Protein AF-A0A679GV55-F1 (afdb_monomer)

Solvent-accessible surface area (backbone atoms only — not comparable to full-atom values): 14527 Å² total; per-residue (Å²): 67,35,25,72,32,43,29,30,43,39,34,41,30,33,64,38,85,90,45,97,54,51,51,40,70,52,76,47,79,22,16,47,86,73,68,41,70,53,85,82,60,92,55,45,48,76,52,72,43,76,74,38,80,83,46,41,77,46,75,82,72,97,64,82,92,55,80,91,74,64,81,61,56,24,78,81,28,79,86,53,57,71,90,69,97,66,95,62,88,78,92,70,56,71,68,47,68,70,27,48,40,72,89,72,46,59,79,36,96,41,82,83,66,90,70,79,55,48,80,40,81,49,67,71,49,70,59,99,92,45,77,46,72,79,87,49,69,79,63,95,33,94,48,61,77,60,34,75,50,71,50,61,82,53,57,77,94,55,68,45,73,62,32,27,26,55,72,50,34,37,41,38,29,15,68,34,48,26,34,34,38,39,42,29,62,78,83,57,76,50,79,44,78,28,66,36,65,46,35,31,40,39,41,50,42,58,33,34,30,35,36,35,74,46,35,79,64,21,29,39,39,35,40,20,49,46,69,94,58,79,86,41,56,35,71,46,69,70,57,47,46,48,52,51,57,56,40,71,92

Foldseek 3Di:
DAWQAAKKWKKKAAQQPPDPRHLEMDIDMHHNVVGDDDDHDPRIDIDMGGPDPPIDDDDDDPDDDDPVQDAEAQPCQVSSRDPGPDPDDGDDDPRNNPHYHSVPQQPLSAPPDPDAKDKDFFDWDDDPVDIDTDDDDPPRDVADQPDKDKDAQDDAPDKDFQKFFSAKKKKKAWDWAKKKKWKDLLPDIDIDIRGHNRIIMIGGHLIRMMIHDGDSTTMMMMTMRDDDDPVRIDNDPVVSNVSSVSSVD

Structure (mmCIF, N/CA/C/O backbone):
data_AF-A0A679GV55-F1
#
_entry.id   AF-A0A679GV55-F1
#
loop_
_atom_site.group_PDB
_atom_site.id
_atom_site.type_symbol
_atom_site.label_atom_id
_atom_site.label_alt_id
_atom_site.label_comp_id
_atom_site.label_asym_id
_atom_site.label_entity_id
_atom_site.label_seq_id
_atom_site.pdbx_PDB_ins_code
_atom_site.Cartn_x
_atom_site.Cartn_y
_atom_site.Cartn_z
_atom_site.occupancy
_atom_site.B_iso_or_equiv
_atom_site.auth_seq_id
_atom_site.auth_comp_id
_atom_site.auth_asym_id
_atom_site.auth_atom_id
_atom_site.pdbx_PDB_model_num
ATOM 1 N N . MET A 1 1 ? -8.038 -11.067 19.427 1.00 93.44 1 MET A N 1
ATOM 2 C CA . MET A 1 1 ? -7.994 -10.530 20.794 1.00 93.44 1 MET A CA 1
ATOM 3 C C . MET A 1 1 ? -8.513 -11.570 21.765 1.00 93.44 1 MET A C 1
ATOM 5 O O . MET A 1 1 ? -9.438 -12.301 21.415 1.00 93.44 1 MET A O 1
ATOM 9 N N . ARG A 1 2 ? -7.903 -11.684 22.945 1.00 95.38 2 ARG A N 1
ATOM 10 C CA . ARG A 1 2 ? -8.323 -12.591 24.018 1.00 95.38 2 ARG A CA 1
ATOM 11 C C . ARG A 1 2 ? -7.961 -11.998 25.375 1.00 95.38 2 ARG A C 1
ATOM 13 O O . ARG A 1 2 ? -6.884 -11.434 25.526 1.00 95.38 2 ARG A O 1
ATOM 20 N N . VAL A 1 3 ? -8.804 -12.241 26.371 1.00 97.56 3 VAL A N 1
ATOM 21 C CA . VAL A 1 3 ? -8.478 -12.010 27.781 1.00 97.56 3 VAL A CA 1
ATOM 22 C C . VAL A 1 3 ? -8.126 -13.340 28.450 1.00 97.56 3 VAL A C 1
ATOM 24 O O . VAL A 1 3 ? -8.869 -14.316 28.335 1.00 97.56 3 VAL A O 1
ATOM 27 N N . THR A 1 4 ? -6.967 -13.408 29.105 1.00 96.56 4 THR A N 1
ATOM 28 C CA . THR A 1 4 ? -6.494 -14.617 29.814 1.00 96.56 4 THR A CA 1
ATOM 29 C C . THR A 1 4 ? -6.639 -14.521 31.329 1.00 96.56 4 THR A C 1
ATOM 31 O O . THR A 1 4 ? -6.636 -15.547 32.001 1.00 96.56 4 THR A O 1
ATOM 34 N N . GLN A 1 5 ? -6.813 -13.310 31.855 1.00 97.69 5 GLN A N 1
ATOM 35 C CA . GLN A 1 5 ? -7.137 -13.014 33.248 1.00 97.69 5 GLN A CA 1
ATOM 36 C C . GLN A 1 5 ? -7.999 -11.750 33.282 1.00 97.69 5 GLN A C 1
ATOM 38 O O . GLN A 1 5 ? -7.739 -10.831 32.512 1.00 97.69 5 GLN A O 1
ATOM 43 N N . GLY A 1 6 ? -9.009 -11.696 34.150 1.00 97.50 6 GLY A N 1
ATOM 44 C CA . GLY A 1 6 ? -9.926 -10.557 34.235 1.00 97.50 6 GLY A CA 1
ATOM 45 C C . GLY A 1 6 ? -10.984 -10.539 33.124 1.00 97.50 6 GLY A C 1
ATOM 46 O O . GLY A 1 6 ? -11.357 -11.595 32.590 1.00 97.50 6 GLY A O 1
ATOM 47 N N . ALA A 1 7 ? -11.450 -9.339 32.768 1.00 97.50 7 ALA A N 1
ATOM 48 C CA . ALA A 1 7 ? -12.453 -9.112 31.728 1.00 97.50 7 ALA A CA 1
ATOM 49 C C . ALA A 1 7 ? -12.250 -7.760 31.024 1.00 97.50 7 ALA A C 1
ATOM 51 O O . ALA A 1 7 ? -11.845 -6.779 31.647 1.00 97.50 7 ALA A O 1
ATOM 52 N N . ALA A 1 8 ? -12.565 -7.700 29.732 1.00 97.38 8 ALA A N 1
ATOM 53 C CA . ALA A 1 8 ? -12.565 -6.479 28.933 1.00 97.38 8 ALA A CA 1
ATOM 54 C C . ALA A 1 8 ? -13.771 -6.442 27.987 1.00 97.38 8 ALA A C 1
ATOM 56 O O . ALA A 1 8 ? -14.187 -7.478 27.473 1.00 97.38 8 ALA A O 1
ATOM 57 N N . PHE A 1 9 ? -14.295 -5.250 27.717 1.00 97.62 9 PHE A N 1
ATOM 58 C CA . PHE A 1 9 ? -15.218 -5.011 26.613 1.00 97.62 9 PHE A CA 1
ATOM 59 C C . PHE A 1 9 ? -14.411 -4.608 25.382 1.00 97.62 9 PHE A C 1
ATOM 61 O O . PHE A 1 9 ? -13.754 -3.568 25.388 1.00 97.62 9 PHE A O 1
ATOM 68 N N . ASP A 1 10 ? -14.408 -5.464 24.367 1.00 97.69 10 ASP A N 1
ATOM 69 C CA . ASP A 1 10 ? -13.611 -5.316 23.152 1.00 97.69 10 ASP A CA 1
ATOM 70 C C . ASP A 1 10 ? -14.501 -4.858 21.992 1.00 97.69 10 ASP A C 1
ATOM 72 O O . ASP A 1 10 ? -15.588 -5.408 21.797 1.00 97.69 10 ASP A O 1
ATOM 76 N N . VAL A 1 11 ? -14.069 -3.841 21.248 1.00 97.69 11 VAL A N 1
ATOM 77 C CA . VAL A 1 11 ? -14.880 -3.145 20.244 1.00 97.69 11 VAL A CA 1
ATOM 78 C C . VAL A 1 11 ? -14.166 -3.088 18.901 1.00 97.69 11 VAL A C 1
ATOM 80 O O . VAL A 1 11 ? -12.985 -2.746 18.811 1.00 97.69 11 VAL A O 1
ATOM 83 N N . ALA A 1 12 ? -14.922 -3.363 17.837 1.00 97.69 12 ALA A N 1
ATOM 84 C CA . ALA A 1 12 ? -14.521 -3.143 16.453 1.00 97.69 12 ALA A CA 1
ATOM 85 C C . ALA A 1 12 ? -15.426 -2.088 15.807 1.00 97.69 12 ALA A C 1
ATOM 87 O O . ALA A 1 12 ? -16.645 -2.194 15.920 1.00 97.69 12 ALA A O 1
ATOM 88 N N . VAL A 1 13 ? -14.852 -1.123 15.086 1.00 97.38 13 VAL A N 1
ATOM 89 C CA . VAL A 1 13 ? -15.591 -0.117 14.301 1.00 97.38 13 VAL A CA 1
ATOM 90 C C . VAL A 1 13 ? -15.243 -0.276 12.830 1.00 97.38 13 VAL A C 1
ATOM 92 O O . VAL A 1 13 ? -14.065 -0.309 12.479 1.00 97.38 13 VAL A O 1
ATOM 95 N N . ASP A 1 14 ? -16.240 -0.355 11.957 1.00 94.69 14 ASP A N 1
ATOM 96 C CA . ASP A 1 14 ? -16.013 -0.432 10.516 1.00 94.69 14 ASP A CA 1
ATOM 97 C C . ASP A 1 14 ? -15.541 0.918 9.961 1.00 94.69 14 ASP A C 1
ATOM 99 O O . ASP A 1 14 ? -16.276 1.904 9.989 1.00 94.69 14 ASP A O 1
ATOM 103 N N . ILE A 1 15 ? -14.323 0.962 9.421 1.00 91.81 15 ILE A N 1
ATOM 104 C CA . ILE A 1 15 ? -13.742 2.159 8.794 1.00 91.81 15 ILE A CA 1
ATOM 105 C C . ILE A 1 15 ? -13.468 1.952 7.297 1.00 91.81 15 ILE A C 1
ATOM 107 O O . ILE A 1 15 ? -12.747 2.735 6.673 1.00 91.81 15 ILE A O 1
ATOM 111 N N . ARG A 1 16 ? -14.044 0.906 6.690 1.00 86.12 16 ARG A N 1
ATOM 112 C CA . ARG A 1 16 ? -13.888 0.612 5.260 1.00 86.12 16 ARG A CA 1
ATOM 113 C C . ARG A 1 16 ? -14.675 1.620 4.432 1.00 86.12 16 ARG A C 1
ATOM 115 O O . ARG A 1 16 ? -15.902 1.678 4.497 1.00 86.12 16 ARG A O 1
ATOM 122 N N . GLN A 1 17 ? -13.969 2.392 3.613 1.00 76.12 17 GLN A N 1
ATOM 123 C CA . GLN A 1 17 ? -14.591 3.373 2.725 1.00 76.12 17 GLN A CA 1
ATOM 124 C C . GLN A 1 17 ? -15.624 2.706 1.803 1.00 76.12 17 GLN A C 1
ATOM 126 O O . GLN A 1 17 ? -15.368 1.648 1.232 1.00 76.12 17 GLN A O 1
ATOM 131 N N . GLY A 1 18 ? -16.805 3.317 1.682 1.00 75.69 18 GLY A N 1
ATOM 132 C CA . GLY A 1 18 ? -17.917 2.786 0.885 1.00 75.69 18 GLY A CA 1
ATOM 133 C C . GLY A 1 18 ? -18.669 1.606 1.514 1.00 75.69 18 GLY A C 1
ATOM 134 O O . GLY A 1 18 ? -19.621 1.116 0.909 1.00 75.69 18 GLY A O 1
ATOM 135 N N . SER A 1 19 ? -18.287 1.150 2.713 1.00 82.06 19 SER A N 1
ATOM 136 C CA . SER A 1 19 ? -19.034 0.110 3.421 1.00 82.06 19 SER A CA 1
ATOM 137 C C . SER A 1 19 ? -20.431 0.605 3.819 1.00 82.06 19 SER A C 1
ATOM 139 O O . SER A 1 19 ? -20.545 1.705 4.368 1.00 82.06 19 SER A O 1
ATOM 141 N N . PRO A 1 20 ? -21.496 -0.202 3.633 1.00 87.62 20 PRO A N 1
ATOM 142 C CA . PRO A 1 20 ? -22.836 0.143 4.114 1.00 87.62 20 PRO A CA 1
ATOM 143 C C . PRO A 1 20 ? -22.910 0.240 5.646 1.00 87.62 20 PRO A C 1
ATOM 145 O O . PRO A 1 20 ? -23.853 0.819 6.176 1.00 87.62 20 PRO A O 1
ATOM 148 N N . THR A 1 21 ? -21.922 -0.318 6.352 1.00 94.06 21 THR A N 1
ATOM 149 C CA . THR A 1 21 ? -21.808 -0.284 7.814 1.00 94.06 21 THR A CA 1
ATOM 150 C C . THR A 1 21 ? -20.702 0.654 8.302 1.00 94.06 21 THR A C 1
ATOM 152 O O . THR A 1 21 ? -20.319 0.566 9.461 1.00 94.06 21 THR A O 1
ATOM 155 N N . PHE A 1 22 ? -20.176 1.555 7.459 1.00 92.94 22 PHE A N 1
ATOM 156 C CA . PHE A 1 22 ? -19.137 2.509 7.869 1.00 92.94 22 PHE A CA 1
ATOM 157 C C . PHE A 1 22 ? -19.555 3.310 9.114 1.00 92.94 22 PHE A C 1
ATOM 159 O O . PHE A 1 22 ? -20.655 3.859 9.170 1.00 92.94 22 PHE A O 1
ATOM 166 N N . GLY A 1 23 ? -18.666 3.381 10.105 1.00 93.69 23 GLY A N 1
ATOM 167 C CA . GLY A 1 23 ? -18.898 4.038 11.393 1.00 93.69 23 GLY A CA 1
ATOM 168 C C . GLY A 1 23 ? -19.729 3.221 12.387 1.00 93.69 23 GLY A C 1
ATOM 169 O O . GLY A 1 23 ? -19.824 3.616 13.544 1.00 93.69 23 GLY A O 1
ATOM 170 N N . GLN A 1 24 ? -20.298 2.080 11.981 1.00 96.75 24 GLN A N 1
ATOM 171 C CA . GLN A 1 24 ? -20.976 1.169 12.904 1.00 96.75 24 GLN A CA 1
ATOM 172 C C . GLN A 1 24 ? -19.961 0.323 13.670 1.00 96.75 24 GLN A C 1
ATOM 174 O O . GLN A 1 24 ? -18.854 0.054 13.192 1.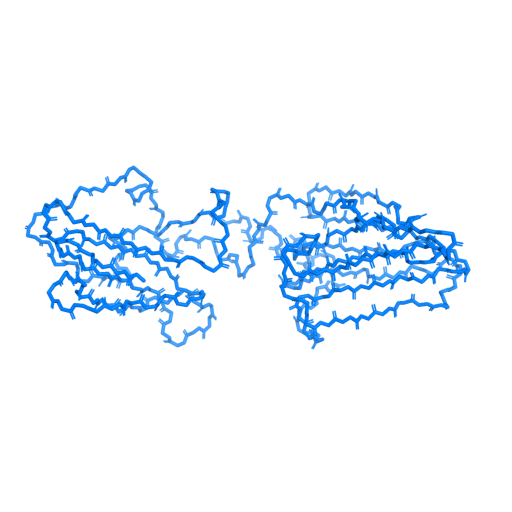00 96.75 24 GLN A O 1
ATOM 179 N N . TRP A 1 25 ? -20.360 -0.124 14.858 1.00 98.00 25 TRP A N 1
ATOM 180 C CA . TRP A 1 25 ? -19.498 -0.859 15.770 1.00 98.00 25 TRP A CA 1
ATOM 181 C C . TRP A 1 25 ? -20.151 -2.145 16.281 1.00 98.00 25 TRP A C 1
ATOM 183 O O . TRP A 1 25 ? -21.372 -2.291 16.293 1.00 98.00 25 TRP A O 1
ATOM 193 N N . VAL A 1 26 ? -19.312 -3.083 16.712 1.00 97.56 26 VAL A N 1
ATOM 194 C CA . VAL A 1 26 ? -19.709 -4.268 17.478 1.00 97.56 26 VAL A CA 1
ATOM 195 C C . VAL A 1 26 ? -18.850 -4.348 18.730 1.00 97.56 26 VAL A C 1
ATOM 197 O O . VAL A 1 26 ? -17.642 -4.127 18.661 1.00 97.56 26 VAL A O 1
ATOM 200 N N . GLY A 1 27 ? -19.474 -4.652 19.866 1.00 97.19 27 GLY A N 1
ATOM 201 C CA . GLY A 1 27 ? -18.800 -4.827 21.149 1.00 97.19 27 GLY A CA 1
ATOM 202 C C . GLY A 1 27 ? -19.045 -6.216 21.724 1.00 97.19 27 GLY A C 1
ATOM 203 O O . GLY A 1 27 ? -20.155 -6.747 21.642 1.00 97.19 27 GLY A O 1
ATOM 204 N N . VAL A 1 28 ? -18.005 -6.824 22.288 1.00 97.50 28 VAL A N 1
ATOM 205 C CA . VAL A 1 28 ? -18.057 -8.161 22.882 1.00 97.50 28 VAL A CA 1
ATOM 206 C C . VAL A 1 28 ? -17.279 -8.162 24.190 1.00 97.50 28 VAL A C 1
ATOM 208 O O . VAL A 1 28 ? -16.109 -7.795 24.230 1.00 97.50 28 VAL A O 1
ATOM 211 N N . GLU A 1 29 ? -17.898 -8.641 25.266 1.00 98.06 29 GLU A N 1
ATOM 212 C CA . GLU A 1 29 ? -17.154 -8.934 26.489 1.00 98.06 29 GLU A CA 1
ATOM 213 C C . GLU A 1 29 ? -16.260 -10.167 26.282 1.00 98.06 29 GLU A C 1
ATOM 215 O O . GLU A 1 29 ? -16.733 -11.253 25.925 1.00 98.06 29 GLU A O 1
ATOM 220 N N . LEU A 1 30 ? -14.966 -10.008 26.545 1.00 98.00 30 LEU A N 1
ATOM 221 C CA . LEU A 1 30 ? -13.959 -11.061 26.576 1.00 98.00 30 LEU A CA 1
ATOM 222 C C . LEU A 1 30 ? -13.487 -11.251 28.015 1.00 98.00 30 LEU A C 1
ATOM 224 O O . LEU A 1 30 ? -13.113 -10.289 28.682 1.00 98.00 30 LEU A O 1
ATOM 228 N N . SER A 1 31 ? -13.448 -12.490 28.494 1.00 98.06 31 SER A N 1
ATOM 229 C CA . SER A 1 31 ? -12.984 -12.778 29.848 1.00 98.06 31 SER A CA 1
ATOM 230 C C . SER A 1 31 ? -12.291 -14.128 29.947 1.00 98.06 31 SER A C 1
ATOM 232 O O . SER A 1 31 ? -12.441 -15.010 29.094 1.00 98.06 31 SER A O 1
ATOM 234 N N . ALA A 1 32 ? -11.550 -14.306 31.040 1.00 96.56 32 ALA A N 1
ATOM 235 C CA . ALA A 1 32 ? -10.934 -15.588 31.360 1.00 96.56 32 ALA A CA 1
ATOM 236 C C . ALA A 1 32 ? -11.968 -16.717 31.543 1.00 96.56 32 ALA A C 1
ATOM 238 O O . ALA A 1 32 ? -11.633 -17.881 31.338 1.00 96.56 32 ALA A O 1
ATOM 239 N N . SER A 1 33 ? -13.215 -16.388 31.905 1.00 97.31 33 SER A N 1
ATOM 240 C CA . SER A 1 33 ? -14.289 -17.362 32.128 1.00 97.31 33 SER A CA 1
ATOM 241 C C . SER A 1 33 ? -15.096 -17.670 30.867 1.00 97.31 33 SER A C 1
ATOM 243 O O . SER A 1 33 ? -15.488 -18.817 30.668 1.00 97.31 33 SER A O 1
ATOM 245 N N . ASN A 1 34 ? -15.336 -16.681 29.999 1.00 97.31 34 ASN A N 1
ATOM 246 C CA . ASN A 1 34 ? -16.145 -16.883 28.795 1.00 97.31 34 ASN A CA 1
ATOM 247 C C . ASN A 1 34 ? -15.347 -17.449 27.609 1.00 97.31 34 ASN A C 1
ATOM 249 O O . ASN A 1 34 ? -15.948 -17.938 26.652 1.00 97.31 34 ASN A O 1
ATOM 253 N N . LEU A 1 35 ? -14.009 -17.397 27.684 1.00 95.75 35 LEU A N 1
ATOM 254 C CA . LEU A 1 35 ? -13.060 -17.967 26.719 1.00 95.75 35 LEU A CA 1
ATOM 255 C C . LEU A 1 35 ? -13.255 -17.486 25.274 1.00 95.75 35 LEU A C 1
ATOM 257 O O . LEU A 1 35 ? -12.750 -18.105 24.332 1.00 95.75 35 LEU A O 1
ATOM 261 N N . ARG A 1 36 ? -13.966 -16.373 25.086 1.00 96.44 36 ARG A N 1
ATOM 262 C CA . ARG A 1 36 ? -14.210 -15.803 23.768 1.00 96.44 36 ARG A CA 1
ATOM 263 C C . ARG A 1 36 ? -12.936 -15.181 23.218 1.00 96.44 36 ARG A C 1
ATOM 265 O O . ARG A 1 36 ? -12.056 -14.715 23.946 1.00 96.44 36 ARG A O 1
ATOM 272 N N . MET A 1 37 ? -12.866 -15.158 21.896 1.00 95.88 37 MET A N 1
ATOM 273 C CA . MET A 1 37 ? -11.862 -14.412 21.156 1.00 95.88 37 MET A CA 1
ATOM 274 C C . MET A 1 37 ? -12.562 -13.579 20.095 1.00 95.88 37 MET A C 1
ATOM 276 O O . MET A 1 37 ? -13.463 -14.078 19.422 1.00 95.88 37 MET A O 1
ATOM 280 N N . LEU A 1 38 ? -12.121 -12.335 19.934 1.00 95.56 38 LEU A N 1
ATOM 281 C CA . LEU A 1 38 ? -12.593 -11.454 18.872 1.00 95.56 38 LEU A CA 1
ATOM 282 C C . LEU A 1 38 ? -11.515 -11.334 17.795 1.00 95.56 38 LEU A C 1
ATOM 284 O O . LEU A 1 38 ? -10.353 -11.047 18.090 1.00 95.56 38 LEU A O 1
ATOM 288 N N . TRP A 1 39 ? -11.878 -11.596 16.544 1.00 94.56 39 TRP A N 1
ATOM 289 C CA . TRP A 1 39 ? -11.019 -11.331 15.396 1.00 94.56 39 TRP A CA 1
ATOM 290 C C . TRP A 1 39 ? -11.383 -9.972 14.805 1.00 94.56 39 TRP A C 1
ATOM 292 O O . TRP A 1 39 ? -12.544 -9.744 14.476 1.00 94.56 39 TRP A O 1
ATOM 302 N N . ILE A 1 40 ? -10.387 -9.097 14.663 1.00 94.12 40 ILE A N 1
ATOM 303 C CA . ILE A 1 40 ? -10.542 -7.780 14.045 1.00 94.12 40 ILE A CA 1
ATOM 304 C C . ILE A 1 40 ? -9.878 -7.839 12.664 1.00 94.12 40 ILE A C 1
ATOM 306 O O . ILE A 1 40 ? -8.649 -7.913 12.594 1.00 94.12 40 ILE A O 1
ATOM 310 N N . PRO A 1 41 ? -10.651 -7.866 11.567 1.00 87.00 41 PRO A N 1
ATOM 311 C CA . PRO A 1 41 ? -10.089 -7.874 10.225 1.00 87.00 41 PRO A CA 1
ATOM 312 C C . PRO A 1 41 ? -9.547 -6.494 9.825 1.00 87.00 41 PRO A C 1
ATOM 314 O O . PRO A 1 41 ? -9.880 -5.469 10.418 1.00 87.00 41 PRO A O 1
ATOM 317 N N . GLU A 1 42 ? -8.719 -6.470 8.779 1.00 85.88 42 GLU A N 1
ATOM 318 C CA . GLU A 1 42 ? -8.250 -5.224 8.168 1.00 85.88 42 GLU A CA 1
ATOM 319 C C . GLU A 1 42 ? -9.433 -4.340 7.732 1.00 85.88 42 GLU A C 1
ATOM 321 O O . GLU A 1 42 ? -10.463 -4.834 7.264 1.00 85.88 42 GLU A O 1
ATOM 326 N N . GLY A 1 43 ? -9.284 -3.024 7.901 1.00 86.06 43 GLY A N 1
ATOM 327 C CA . GLY A 1 43 ? -10.348 -2.053 7.641 1.00 86.06 43 GLY A CA 1
ATOM 328 C C . GLY A 1 43 ? -11.285 -1.803 8.826 1.00 86.06 43 GLY A C 1
ATOM 329 O O . GLY A 1 43 ? -12.270 -1.088 8.667 1.00 86.06 43 GLY A O 1
ATOM 330 N N . PHE A 1 44 ? -10.987 -2.342 10.008 1.00 93.88 44 PHE A N 1
ATOM 331 C CA . PHE A 1 44 ? -11.695 -2.018 11.245 1.00 93.88 44 PHE A CA 1
ATOM 332 C C . PHE A 1 44 ? -10.762 -1.317 12.232 1.00 93.88 44 PHE A C 1
ATOM 334 O O . PHE A 1 44 ? -9.609 -1.717 12.403 1.00 93.88 44 PHE A O 1
ATOM 341 N N . ALA A 1 45 ? -11.265 -0.280 12.898 1.00 94.62 45 ALA A N 1
ATOM 342 C CA . ALA A 1 45 ? -10.621 0.266 14.084 1.00 94.62 45 ALA A CA 1
ATOM 343 C C . ALA A 1 45 ? -10.941 -0.621 15.294 1.00 94.62 45 ALA A C 1
ATOM 345 O O . ALA A 1 45 ? -11.991 -1.262 15.340 1.00 94.62 45 ALA A O 1
ATOM 346 N N . HIS A 1 46 ? -10.036 -0.651 16.268 1.00 95.00 46 HIS A N 1
ATOM 347 C CA . HIS A 1 46 ? -10.156 -1.476 17.465 1.00 95.00 46 HIS A CA 1
ATOM 348 C C . HIS A 1 46 ? -9.867 -0.650 18.715 1.00 95.00 46 HIS A C 1
ATOM 350 O O . HIS A 1 46 ? -8.912 0.130 18.741 1.00 95.00 46 HIS A O 1
ATOM 356 N N . GLY A 1 47 ? -10.667 -0.868 19.751 1.00 94.88 47 GLY A N 1
ATOM 357 C CA . GLY A 1 47 ? -10.466 -0.315 21.083 1.00 94.88 47 GLY A CA 1
ATOM 358 C C . GLY A 1 47 ? -11.051 -1.253 22.130 1.00 94.88 47 GLY A C 1
ATOM 359 O O . GLY A 1 47 ? -11.944 -2.038 21.826 1.00 94.88 47 GLY A O 1
ATOM 360 N N . PHE A 1 48 ? -10.564 -1.171 23.364 1.00 96.38 48 PHE A N 1
ATOM 361 C CA . PHE A 1 48 ? -11.076 -1.991 24.455 1.00 96.38 48 PHE A CA 1
ATOM 362 C C . PHE A 1 48 ? -11.135 -1.204 25.763 1.00 96.38 48 PHE A C 1
ATOM 364 O O . PHE A 1 48 ? -10.361 -0.272 25.983 1.00 96.38 48 PHE A O 1
ATOM 371 N N . LEU A 1 49 ? -12.028 -1.636 26.649 1.00 96.00 49 LEU A N 1
ATOM 372 C CA . LEU A 1 49 ? -12.148 -1.165 28.023 1.00 96.00 49 LEU A CA 1
ATOM 373 C C . LEU A 1 49 ? -11.895 -2.339 28.968 1.00 96.00 49 LEU A C 1
ATOM 375 O O . LEU A 1 49 ? -12.613 -3.336 28.917 1.00 96.00 49 LEU A O 1
ATOM 379 N N . ALA A 1 50 ? -10.902 -2.233 29.850 1.00 95.44 50 ALA A N 1
ATOM 380 C CA . ALA A 1 50 ? -10.755 -3.192 30.942 1.00 95.44 50 ALA A CA 1
ATOM 381 C C . ALA A 1 50 ? -11.917 -3.024 31.937 1.00 95.44 50 ALA A C 1
ATOM 383 O O . ALA A 1 50 ? -12.178 -1.917 32.398 1.00 95.44 50 ALA A O 1
ATOM 384 N N . LEU A 1 51 ? -12.603 -4.121 32.264 1.00 94.94 51 LEU A N 1
ATOM 385 C CA . LEU A 1 51 ? -13.752 -4.143 33.183 1.00 94.94 51 LEU A CA 1
ATOM 386 C C . LEU A 1 51 ? -13.364 -4.576 34.599 1.00 94.94 51 LEU A C 1
ATOM 388 O O . LEU A 1 51 ? -14.153 -4.450 35.531 1.00 94.94 51 LEU A O 1
ATOM 392 N N . GLN A 1 52 ? -12.163 -5.132 34.756 1.00 94.38 52 GLN A N 1
ATOM 393 C CA . GLN A 1 52 ? -11.633 -5.613 36.025 1.00 94.38 52 GLN A CA 1
ATOM 394 C C . GLN A 1 52 ? -10.178 -5.184 36.186 1.00 94.38 52 GLN A C 1
ATOM 396 O O . GLN A 1 52 ? -9.424 -5.094 35.208 1.00 94.38 52 GLN A O 1
ATOM 401 N N . GLU A 1 53 ? -9.766 -4.981 37.434 1.00 92.81 53 GLU A N 1
ATOM 402 C CA . GLU A 1 53 ? -8.355 -4.837 37.770 1.00 92.81 53 GLU A CA 1
ATOM 403 C C . GLU A 1 53 ? -7.566 -6.081 37.347 1.00 92.81 53 GLU A C 1
ATOM 405 O O . GLU A 1 53 ? -8.088 -7.197 37.307 1.00 92.81 53 GLU A O 1
ATOM 410 N N . ASN A 1 54 ? -6.282 -5.886 37.035 1.00 94.25 54 ASN A N 1
ATOM 411 C CA . ASN A 1 54 ? -5.378 -6.965 36.634 1.00 94.25 54 ASN A CA 1
ATOM 412 C C . ASN A 1 54 ? -5.883 -7.781 35.420 1.00 94.25 54 ASN A C 1
ATOM 414 O O . ASN A 1 54 ? -5.697 -8.997 35.343 1.00 94.25 54 ASN A O 1
ATOM 418 N N . THR A 1 55 ? -6.527 -7.109 34.459 1.00 95.69 55 THR A N 1
ATOM 419 C CA . THR A 1 55 ? -6.951 -7.727 33.196 1.00 95.69 55 THR A CA 1
ATOM 420 C C . THR A 1 55 ? -5.754 -7.946 32.268 1.00 95.69 55 THR A C 1
ATOM 422 O O . THR A 1 55 ? -5.035 -7.008 31.931 1.00 95.69 55 THR A O 1
ATOM 425 N N . HIS A 1 56 ? -5.539 -9.188 31.825 1.00 97.44 56 HIS A N 1
ATOM 426 C CA . HIS A 1 56 ? -4.464 -9.558 30.897 1.00 97.44 56 HIS A CA 1
ATOM 427 C C . HIS A 1 56 ? -5.035 -9.717 29.494 1.00 97.44 56 HIS A C 1
ATOM 429 O O . HIS A 1 56 ? -5.650 -10.737 29.167 1.00 97.44 56 HIS A O 1
ATOM 435 N N . PHE A 1 57 ? -4.830 -8.693 28.671 1.00 95.44 57 PHE A N 1
ATOM 436 C CA . PHE A 1 57 ? -5.296 -8.651 27.292 1.00 95.44 57 PHE A CA 1
ATOM 437 C C . PHE A 1 57 ? -4.173 -9.074 26.340 1.00 95.44 57 PHE A C 1
ATOM 439 O O . PHE A 1 57 ? -3.098 -8.480 26.313 1.00 95.44 57 PHE A O 1
ATOM 446 N N . SER A 1 58 ? -4.420 -10.114 25.549 1.00 93.31 58 SER A N 1
ATOM 447 C CA . SER A 1 58 ? -3.470 -10.674 24.593 1.00 93.31 58 SER A CA 1
ATOM 448 C C . SER A 1 58 ? -4.022 -10.597 23.177 1.00 93.31 58 SER A C 1
ATOM 450 O O . SER A 1 58 ? -5.195 -10.884 22.911 1.00 93.31 58 SER A O 1
ATOM 452 N N . TYR A 1 59 ? -3.159 -10.242 22.234 1.00 93.25 59 TYR A N 1
ATOM 453 C CA . TYR A 1 59 ? -3.509 -10.201 20.827 1.00 93.25 59 TYR A CA 1
ATOM 454 C C . TYR A 1 59 ? -2.360 -10.650 19.938 1.00 93.25 59 TYR A C 1
ATOM 456 O O . TYR A 1 59 ? -1.190 -10.610 20.308 1.00 93.25 59 TYR A O 1
ATOM 464 N N . LYS A 1 60 ? -2.738 -11.116 18.748 1.00 90.31 60 LYS A N 1
ATOM 465 C CA . LYS A 1 60 ? -1.828 -11.481 17.669 1.00 90.31 60 LYS A CA 1
ATOM 466 C C . LYS A 1 60 ? -2.130 -10.567 16.498 1.00 90.31 60 LYS A C 1
ATOM 468 O O . LYS A 1 60 ? -3.299 -10.368 16.171 1.00 90.31 60 LYS A O 1
ATOM 473 N N . THR A 1 61 ? -1.089 -10.026 15.891 1.00 87.00 61 THR A N 1
ATOM 474 C CA . THR A 1 61 ? -1.188 -9.154 14.724 1.00 87.00 61 THR A CA 1
ATOM 475 C C . THR A 1 61 ? -0.755 -9.913 13.475 1.00 87.00 61 THR A C 1
ATOM 477 O O . THR A 1 61 ? 0.025 -10.861 13.542 1.00 87.00 61 THR A O 1
ATOM 480 N N . THR A 1 62 ? -1.270 -9.503 12.318 1.00 79.38 62 THR A N 1
ATOM 481 C CA . THR A 1 62 ? -0.857 -10.029 11.005 1.00 79.38 62 THR A CA 1
ATOM 482 C C . THR A 1 62 ? 0.403 -9.351 10.466 1.00 79.38 62 THR A C 1
ATOM 484 O O . THR A 1 62 ? 0.918 -9.770 9.432 1.00 79.38 62 THR A O 1
ATOM 487 N N . ASN A 1 63 ? 0.893 -8.309 11.146 1.00 78.31 63 ASN A N 1
ATOM 488 C CA . ASN A 1 63 ? 2.066 -7.537 10.749 1.00 78.31 63 ASN A CA 1
ATOM 489 C C . ASN A 1 63 ? 2.858 -7.030 11.970 1.00 78.31 63 ASN A C 1
ATOM 491 O O . ASN A 1 63 ? 2.367 -7.068 13.105 1.00 78.31 63 ASN A O 1
ATOM 495 N N . PHE A 1 64 ? 4.078 -6.555 11.728 1.00 77.62 64 PHE A N 1
ATOM 496 C 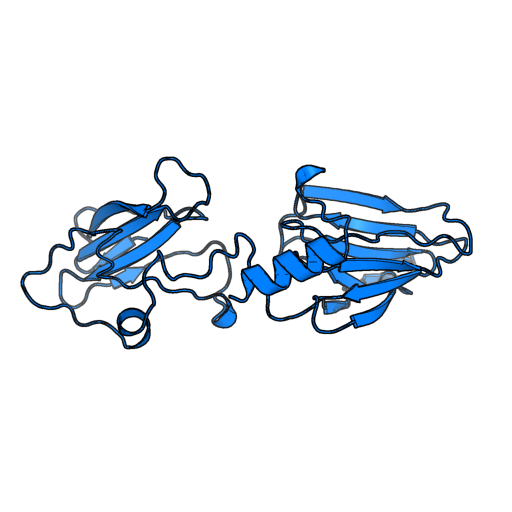CA . PHE A 1 64 ? 4.942 -5.945 12.735 1.00 77.62 64 PHE A CA 1
ATOM 497 C C . PHE A 1 64 ? 4.417 -4.574 13.173 1.00 77.62 64 PHE A C 1
ATOM 499 O O . PHE A 1 64 ? 3.840 -3.826 12.383 1.00 77.62 64 PHE A O 1
ATOM 506 N N . TYR A 1 65 ? 4.640 -4.232 14.443 1.00 75.19 65 TYR A N 1
ATOM 507 C CA . TYR A 1 65 ? 4.307 -2.909 14.963 1.00 75.19 65 TYR A CA 1
ATOM 508 C C . TYR A 1 65 ? 5.152 -1.829 14.277 1.00 75.19 65 TYR A C 1
ATOM 510 O O . TYR A 1 65 ? 6.373 -1.951 14.183 1.00 75.19 65 TYR A O 1
ATOM 518 N N . ASN A 1 66 ? 4.504 -0.745 13.854 1.00 73.12 66 ASN A N 1
ATOM 519 C CA . ASN A 1 66 ? 5.175 0.439 13.340 1.00 73.12 66 ASN A CA 1
ATOM 520 C C . ASN A 1 66 ? 4.426 1.703 13.780 1.00 73.12 66 ASN A C 1
ATOM 522 O O . ASN A 1 66 ? 3.317 1.980 13.322 1.00 73.12 66 ASN A O 1
ATOM 526 N N . LYS A 1 67 ? 5.067 2.487 14.652 1.00 73.56 67 LYS A N 1
ATOM 527 C CA . LYS A 1 67 ? 4.499 3.697 15.262 1.00 73.56 67 LYS A CA 1
ATOM 528 C C . LYS A 1 67 ? 4.057 4.749 14.237 1.00 73.56 67 LYS A C 1
ATOM 530 O O . LYS A 1 67 ? 3.091 5.461 14.479 1.00 73.56 67 LYS A O 1
ATOM 535 N N . ASN A 1 68 ? 4.713 4.831 13.077 1.00 67.12 68 ASN A N 1
ATOM 536 C CA . ASN A 1 68 ? 4.389 5.829 12.050 1.00 67.12 68 ASN A CA 1
ATOM 537 C C . ASN A 1 68 ? 3.042 5.555 11.349 1.00 67.12 68 ASN A C 1
ATOM 539 O O . ASN A 1 68 ? 2.429 6.481 10.806 1.00 67.12 68 ASN A O 1
ATOM 543 N N . PHE A 1 69 ? 2.561 4.306 11.388 1.00 70.69 69 PHE A N 1
ATOM 544 C CA . PHE A 1 69 ? 1.270 3.891 10.820 1.00 70.69 69 PHE A CA 1
ATOM 545 C C . PHE A 1 69 ? 0.150 3.811 11.850 1.00 70.69 69 PHE A C 1
ATOM 547 O O . PHE A 1 69 ? -0.997 3.574 11.481 1.00 70.69 69 PHE A O 1
ATOM 554 N N . GLU A 1 70 ? 0.451 4.041 13.126 1.00 79.94 70 GLU A N 1
ATOM 555 C CA . GLU A 1 70 ? -0.582 4.103 14.146 1.00 79.94 70 GLU A CA 1
ATOM 556 C C . GLU A 1 70 ? -1.505 5.301 13.876 1.00 79.94 70 GLU A C 1
ATOM 558 O O . GLU A 1 70 ? -1.064 6.417 13.576 1.00 79.94 70 GLU A O 1
ATOM 563 N N . ARG A 1 71 ? -2.810 5.047 13.934 1.00 85.81 71 ARG A N 1
ATOM 564 C CA . ARG A 1 71 ? -3.869 6.052 13.858 1.00 85.81 71 ARG A CA 1
ATOM 565 C C . ARG A 1 71 ? -4.834 5.796 15.005 1.00 85.81 71 ARG A C 1
ATOM 567 O O . ARG A 1 71 ? -4.985 4.658 15.447 1.00 85.81 71 ARG A O 1
ATOM 574 N N . SER A 1 72 ? -5.482 6.852 15.478 1.00 91.31 72 SER A N 1
ATOM 575 C CA . SER A 1 72 ? -6.402 6.779 16.609 1.00 91.31 72 SER A CA 1
ATOM 576 C C . SER A 1 72 ? -7.651 7.583 16.300 1.00 91.31 72 SER A C 1
ATOM 578 O O . SER A 1 72 ? -7.565 8.683 15.752 1.00 91.31 72 SER A O 1
ATOM 580 N N . ILE A 1 73 ? -8.798 7.017 16.657 1.00 93.75 73 ILE A N 1
ATOM 581 C CA . ILE A 1 73 ? -10.097 7.683 16.633 1.00 93.75 73 ILE A CA 1
ATOM 582 C C . ILE A 1 73 ? -10.455 7.991 18.078 1.00 93.75 73 ILE A C 1
ATOM 584 O O . ILE A 1 73 ? -10.179 7.187 18.971 1.00 93.75 73 ILE A O 1
ATOM 588 N N . LYS A 1 74 ? -11.053 9.157 18.306 1.00 94.75 74 LYS A N 1
ATOM 589 C CA . LYS A 1 74 ? -11.494 9.543 19.639 1.00 94.75 74 LYS A CA 1
ATOM 590 C C . LYS A 1 74 ? -12.524 8.542 20.178 1.00 94.75 74 LYS A C 1
ATOM 592 O O . LYS A 1 74 ? -13.513 8.248 19.513 1.00 94.75 74 LYS A O 1
ATOM 597 N N . TRP A 1 75 ? -12.271 7.999 21.367 1.00 93.94 75 TRP A N 1
ATOM 598 C CA . TRP A 1 75 ? -13.062 6.900 21.940 1.00 93.94 75 TRP A CA 1
ATOM 599 C C . TRP A 1 75 ? -14.524 7.283 22.237 1.00 93.94 75 TRP A C 1
ATOM 601 O O . TRP A 1 75 ? -15.402 6.422 22.195 1.00 93.94 75 TRP A O 1
ATOM 611 N N . ASP A 1 76 ? -14.769 8.567 22.522 1.00 93.75 76 ASP A N 1
ATOM 612 C CA . ASP A 1 76 ? -16.068 9.186 22.799 1.00 93.75 76 ASP A CA 1
ATOM 613 C C . ASP A 1 76 ? -16.628 9.946 21.583 1.00 93.75 76 ASP A C 1
ATOM 615 O O . ASP A 1 76 ? -17.366 10.918 21.739 1.00 93.75 76 ASP A O 1
ATOM 619 N N . ASP A 1 77 ? -16.275 9.533 20.358 1.00 95.88 77 ASP A N 1
ATOM 620 C CA . ASP A 1 77 ? -16.838 10.121 19.139 1.00 95.88 77 ASP A CA 1
ATOM 621 C C . ASP A 1 77 ? -18.373 9.963 19.110 1.00 95.88 77 ASP A C 1
ATOM 623 O O . ASP A 1 77 ? -18.873 8.832 19.030 1.00 95.88 77 ASP A O 1
ATOM 627 N N . PRO A 1 78 ? -19.141 11.070 19.115 1.00 94.81 78 PRO A N 1
ATOM 628 C CA . PRO A 1 78 ? -20.599 11.019 19.167 1.00 94.81 78 PRO A CA 1
ATOM 629 C C . PRO A 1 78 ? -21.241 10.454 17.891 1.00 94.81 78 PRO A C 1
ATOM 631 O O . PRO A 1 78 ? -22.416 10.106 17.919 1.00 94.81 78 PRO A O 1
ATOM 634 N N . ASN A 1 79 ? -20.505 10.360 16.777 1.00 93.12 79 ASN A N 1
ATOM 635 C CA . ASN A 1 79 ? -21.008 9.767 15.535 1.00 93.12 79 ASN A CA 1
ATOM 636 C C . ASN A 1 79 ? -20.895 8.240 15.534 1.00 93.12 79 ASN A C 1
ATOM 638 O O . ASN A 1 79 ? -21.706 7.579 14.892 1.00 93.12 79 ASN A O 1
ATOM 642 N N . ILE A 1 80 ? -19.891 7.687 16.224 1.00 96.75 80 ILE A N 1
ATOM 643 C CA . ILE A 1 80 ? -19.762 6.235 16.408 1.00 96.75 80 ILE A CA 1
ATOM 644 C C . ILE A 1 80 ? -20.657 5.796 17.571 1.00 96.75 80 ILE A C 1
ATOM 646 O O . ILE A 1 80 ? -21.311 4.760 17.479 1.00 96.75 80 ILE A O 1
ATOM 650 N N . ALA A 1 81 ? -20.711 6.603 18.640 1.00 96.06 81 ALA A N 1
ATOM 651 C CA . ALA A 1 81 ? -21.571 6.399 19.805 1.00 96.06 81 ALA A CA 1
ATOM 652 C C . ALA A 1 81 ? -21.473 4.970 20.370 1.00 96.06 81 ALA A C 1
ATOM 654 O O . ALA A 1 81 ? -22.466 4.247 20.475 1.00 96.06 81 ALA A O 1
ATOM 655 N N . ILE A 1 82 ? -20.247 4.548 20.691 1.00 96.69 82 ILE A N 1
ATOM 656 C CA . ILE A 1 82 ? -19.999 3.247 21.316 1.00 96.69 82 ILE A CA 1
ATOM 657 C C . ILE A 1 82 ? -20.619 3.243 22.716 1.00 96.69 82 ILE A C 1
ATOM 659 O O . ILE A 1 82 ? -20.334 4.125 23.528 1.00 96.69 82 ILE A O 1
ATOM 663 N N . ASP A 1 83 ? -21.435 2.230 23.001 1.00 95.81 83 ASP A N 1
ATOM 664 C CA . ASP A 1 83 ? -22.052 2.023 24.313 1.00 95.81 83 ASP A CA 1
ATOM 665 C C . ASP A 1 83 ? -21.064 1.304 25.241 1.00 95.81 83 ASP A C 1
ATOM 667 O O . ASP A 1 83 ? -21.068 0.081 25.401 1.00 95.81 83 ASP A O 1
ATOM 671 N N . TRP A 1 84 ? -20.114 2.076 25.763 1.00 95.44 84 TRP A N 1
ATOM 672 C CA . TRP A 1 84 ? -19.069 1.576 26.646 1.00 95.44 84 TRP A CA 1
ATOM 673 C C . TRP A 1 84 ? -19.629 1.271 28.051 1.00 95.44 84 TRP A C 1
ATOM 675 O O . TRP A 1 84 ? -20.186 2.166 28.688 1.00 95.44 84 TRP A O 1
ATOM 685 N N . PRO A 1 85 ? -19.416 0.063 28.608 1.00 94.00 85 PRO A N 1
ATOM 686 C CA . PRO A 1 85 ? -20.020 -0.351 29.878 1.00 94.00 85 PRO A CA 1
ATOM 687 C C . PRO A 1 85 ? -19.224 0.123 31.112 1.00 94.00 85 PRO A C 1
ATOM 689 O O . PRO A 1 85 ? -18.846 -0.683 31.963 1.00 94.00 85 PRO A O 1
ATOM 692 N N . PHE A 1 86 ? -18.936 1.422 31.226 1.00 83.81 86 PHE A N 1
ATOM 693 C CA . PHE A 1 86 ? -18.313 1.999 32.424 1.00 83.81 86 PHE A CA 1
ATOM 694 C C . PHE A 1 86 ? -19.343 2.651 33.357 1.00 83.81 86 PHE A C 1
ATOM 696 O O . PHE A 1 86 ? -20.335 3.226 32.919 1.00 83.81 86 PHE A O 1
ATOM 703 N N . VAL A 1 87 ? -19.084 2.583 34.666 1.00 63.62 87 VAL A N 1
ATOM 704 C CA . VAL A 1 87 ? -19.897 3.248 35.706 1.00 63.62 87 VAL A CA 1
ATOM 705 C C . VAL A 1 87 ? -19.347 4.643 36.031 1.00 63.62 87 VAL A C 1
ATOM 707 O O . VAL A 1 87 ? -20.104 5.566 36.319 1.00 63.62 87 VAL A O 1
ATOM 710 N N . GLU A 1 88 ? -18.028 4.814 35.931 1.00 77.50 88 GLU A N 1
ATOM 711 C CA . GLU A 1 88 ? -17.306 6.071 36.152 1.00 77.50 88 GLU A CA 1
ATOM 712 C C . GLU A 1 88 ? -16.490 6.450 34.909 1.00 77.50 88 GLU A C 1
ATOM 714 O O . GLU A 1 88 ? -16.347 5.652 33.982 1.00 77.50 88 GLU A O 1
ATOM 719 N N . ARG A 1 89 ? -15.940 7.674 34.865 1.00 82.62 89 ARG A N 1
ATOM 720 C CA . ARG A 1 89 ? -15.106 8.100 33.729 1.00 82.62 89 ARG A CA 1
ATOM 721 C C . ARG A 1 89 ? -13.903 7.159 33.563 1.00 82.62 89 ARG A C 1
ATOM 723 O O . ARG A 1 89 ? -13.169 6.967 34.533 1.00 82.62 89 ARG A O 1
ATOM 730 N N . PRO A 1 90 ? -13.650 6.628 32.353 1.00 88.19 90 PRO A N 1
ATOM 731 C CA . PRO A 1 90 ? -12.514 5.749 32.130 1.00 88.19 90 PRO A CA 1
ATOM 732 C C . PRO A 1 90 ? -11.196 6.516 32.254 1.00 88.19 90 PRO A C 1
ATOM 734 O O . PRO A 1 90 ? -11.105 7.706 31.938 1.00 88.19 90 PRO A O 1
ATOM 737 N N . ILE A 1 91 ? -10.146 5.807 32.662 1.00 90.56 91 ILE A N 1
ATOM 738 C CA . ILE A 1 91 ? -8.775 6.296 32.532 1.00 90.56 91 ILE A CA 1
ATOM 739 C C . ILE A 1 91 ? -8.360 6.086 31.077 1.00 90.56 91 ILE A C 1
ATOM 741 O O . ILE A 1 91 ? -8.302 4.955 30.597 1.00 90.56 91 ILE A O 1
ATOM 745 N N . VAL A 1 92 ? -8.072 7.181 30.381 1.00 91.56 92 VAL A N 1
ATOM 746 C CA . VAL A 1 92 ? -7.712 7.181 28.960 1.00 91.56 92 VAL A CA 1
ATOM 747 C C . VAL A 1 92 ? -6.308 7.753 28.817 1.00 91.56 92 VAL A C 1
ATOM 749 O O . VAL A 1 92 ? -5.978 8.758 29.447 1.00 91.56 92 VAL A O 1
ATOM 752 N N . ASN A 1 93 ? -5.464 7.110 28.010 1.00 88.44 93 ASN A N 1
ATOM 753 C CA . ASN A 1 93 ? -4.118 7.618 27.752 1.00 88.44 93 ASN A CA 1
ATOM 754 C C . ASN A 1 93 ? -4.160 8.918 26.919 1.00 88.44 93 ASN A C 1
ATOM 756 O O . ASN A 1 93 ? -5.160 9.244 26.277 1.00 88.44 93 ASN A O 1
ATOM 760 N N . GLU A 1 94 ? -3.056 9.665 26.906 1.00 89.44 94 GLU A N 1
ATOM 761 C CA . GLU A 1 94 ? -2.980 10.964 26.219 1.00 89.44 94 GLU A CA 1
ATOM 762 C C . GLU A 1 94 ? -3.262 10.867 24.713 1.00 89.44 94 GLU A C 1
ATOM 764 O O . GLU A 1 94 ? -3.948 11.727 24.159 1.00 89.44 94 GLU A O 1
ATOM 769 N N . LYS A 1 95 ? -2.779 9.799 24.064 1.00 88.19 95 LYS A N 1
ATOM 770 C CA . LYS A 1 95 ? -2.954 9.559 22.625 1.00 88.19 95 LYS A CA 1
ATOM 771 C C . LYS A 1 95 ? -4.435 9.433 22.264 1.00 88.19 95 LYS A C 1
ATOM 773 O O . LYS A 1 95 ? -4.900 10.104 21.348 1.00 88.19 95 LYS A O 1
ATOM 778 N N . ASP A 1 96 ? -5.171 8.606 22.998 1.00 89.12 96 ASP A N 1
ATOM 779 C CA . ASP A 1 96 ? -6.585 8.334 22.740 1.00 89.12 96 ASP A CA 1
ATOM 780 C C . ASP A 1 96 ? -7.473 9.507 23.194 1.00 89.12 96 ASP A C 1
ATOM 782 O O . ASP A 1 96 ? -8.501 9.791 22.579 1.00 89.12 96 ASP A O 1
ATOM 786 N N . SER A 1 97 ? -7.055 10.244 24.230 1.00 89.56 97 SER A N 1
ATOM 787 C CA . SER A 1 97 ? -7.737 11.459 24.693 1.00 89.56 97 SER A CA 1
ATOM 788 C C . SER A 1 97 ? -7.666 12.594 23.660 1.00 89.56 97 SER A C 1
ATOM 790 O O . SER A 1 97 ? -8.679 13.254 23.396 1.00 89.56 97 SER A O 1
ATOM 792 N N . GLY A 1 98 ? -6.490 12.778 23.046 1.00 90.38 98 GLY A N 1
ATOM 793 C CA . GLY A 1 98 ? -6.206 13.797 22.030 1.00 90.38 98 GLY A CA 1
ATOM 794 C C . GLY A 1 98 ? -6.506 13.388 20.583 1.00 90.38 98 GLY A C 1
ATOM 795 O O . GLY A 1 98 ? -6.231 14.163 19.668 1.00 90.38 98 GLY A O 1
ATOM 796 N N . ALA A 1 99 ? -7.042 12.187 20.350 1.00 92.50 99 ALA A N 1
ATOM 797 C CA . ALA A 1 99 ? -7.390 11.720 19.013 1.00 92.50 99 ALA A CA 1
ATOM 798 C C . ALA A 1 99 ? -8.519 12.561 18.386 1.00 92.50 99 ALA A C 1
ATOM 800 O O . ALA A 1 99 ? -9.392 13.085 19.078 1.00 92.50 99 ALA A O 1
ATOM 801 N N . ALA A 1 100 ? -8.526 12.672 17.056 1.00 92.25 100 ALA A N 1
ATOM 802 C CA . ALA A 1 100 ? -9.594 13.355 16.332 1.00 92.25 100 ALA A CA 1
ATOM 803 C C . ALA A 1 100 ? -10.823 12.446 16.143 1.00 92.25 100 ALA A C 1
ATOM 805 O O . ALA A 1 100 ? -10.707 11.216 16.084 1.00 92.25 100 ALA A O 1
ATOM 806 N N . PHE A 1 101 ? -12.001 13.059 16.002 1.00 94.00 101 PHE A N 1
ATOM 807 C CA . PHE A 1 101 ? -13.223 12.364 15.586 1.00 94.00 101 PHE A CA 1
ATOM 808 C C . PHE A 1 101 ? -13.036 11.706 14.216 1.00 94.00 101 PHE A C 1
ATOM 810 O O . PHE A 1 101 ? -12.336 12.256 13.368 1.00 94.00 101 PHE A O 1
ATOM 817 N N . LEU A 1 102 ? -13.694 10.574 13.968 1.00 90.69 102 LEU A N 1
ATOM 818 C CA . LEU A 1 102 ? -13.697 9.844 12.699 1.00 90.69 102 LEU A CA 1
ATOM 819 C C . LEU A 1 102 ? -14.079 10.747 11.521 1.00 90.69 102 LEU A C 1
ATOM 821 O O . LEU A 1 102 ? -13.508 10.630 10.443 1.00 90.69 102 LEU A O 1
ATOM 825 N N . SER A 1 103 ? -14.998 11.689 11.736 1.00 88.00 103 SER A N 1
ATOM 826 C CA . SER A 1 103 ? -15.403 12.676 10.728 1.00 88.00 103 SER A CA 1
ATOM 827 C C . SER A 1 103 ? -14.303 13.680 10.365 1.00 88.00 103 SER A C 1
ATOM 829 O O . SER A 1 103 ? -14.287 14.182 9.242 1.00 88.00 103 SER A O 1
ATOM 831 N N . ALA A 1 104 ? -13.394 13.960 11.302 1.00 82.38 104 ALA A N 1
ATOM 832 C CA . ALA A 1 104 ? -12.246 14.847 11.139 1.00 82.38 104 ALA A CA 1
ATOM 833 C C . ALA A 1 104 ? -10.957 14.091 10.782 1.00 82.38 104 ALA A C 1
ATOM 835 O O . ALA A 1 104 ? -9.939 14.718 10.487 1.00 82.38 104 ALA A O 1
ATOM 836 N N . GLN A 1 105 ? -10.978 12.754 10.803 1.00 72.38 105 GLN A N 1
ATOM 837 C CA . GLN A 1 105 ? -9.889 11.965 10.247 1.00 72.38 105 GLN A CA 1
ATOM 838 C C . GLN A 1 105 ? -9.812 12.271 8.756 1.00 72.38 105 GLN A C 1
ATOM 840 O O . GLN A 1 105 ? -10.809 12.187 8.034 1.00 72.38 105 GLN A O 1
ATOM 845 N N . LYS A 1 106 ? -8.615 12.645 8.302 1.00 61.44 106 LYS A N 1
ATOM 846 C CA . LYS A 1 106 ? -8.375 12.955 6.896 1.00 61.44 106 LYS A CA 1
ATOM 847 C C . LYS A 1 106 ? -8.794 11.751 6.071 1.00 61.44 106 LYS A C 1
ATOM 849 O O . LYS A 1 106 ? -8.299 10.640 6.278 1.00 61.44 106 LYS A O 1
ATOM 854 N N . LYS A 1 107 ? -9.728 11.977 5.148 1.00 50.06 107 LYS A N 1
ATOM 855 C CA . LYS A 1 107 ? -10.191 10.989 4.174 1.00 50.06 107 LYS A CA 1
ATOM 856 C C . LYS A 1 107 ? -9.104 10.802 3.123 1.00 50.06 107 LYS A C 1
ATOM 858 O O . LYS A 1 107 ? -9.331 11.089 1.956 1.00 50.06 107 LYS A O 1
ATOM 863 N N . SER A 1 108 ? -7.920 10.353 3.516 1.00 44.66 108 SER A N 1
ATOM 864 C CA . SER A 1 108 ? -7.053 9.722 2.540 1.00 44.66 108 SER A CA 1
ATOM 865 C C . SER A 1 108 ? -7.489 8.262 2.470 1.00 44.66 108 SER A C 1
ATOM 867 O O . SER A 1 108 ? -7.191 7.504 3.395 1.00 44.66 108 SER A O 1
ATOM 869 N N . PRO A 1 109 ? -8.215 7.829 1.421 1.00 46.75 109 PRO A N 1
ATOM 870 C CA . PRO A 1 109 ? -8.477 6.408 1.188 1.00 46.75 109 PRO A CA 1
ATOM 871 C C . PRO A 1 109 ? -7.186 5.593 0.997 1.00 46.75 109 PRO A C 1
ATOM 873 O O . PRO A 1 109 ? -7.249 4.367 0.932 1.00 46.75 109 PRO A O 1
ATOM 876 N N . TYR A 1 110 ? -6.027 6.260 0.940 1.00 46.50 110 TYR A N 1
ATOM 877 C CA . TYR A 1 110 ? -4.719 5.658 0.739 1.00 46.50 110 TYR A CA 1
ATOM 878 C C . TYR A 1 110 ? -3.812 5.942 1.938 1.00 46.50 110 TYR A C 1
ATOM 880 O O . TYR A 1 110 ? -3.768 7.079 2.422 1.00 46.50 110 TYR A O 1
ATOM 888 N N . PRO A 1 111 ? -3.077 4.943 2.450 1.00 47.25 111 PRO A N 1
ATOM 889 C CA . PRO A 1 111 ? -2.055 5.203 3.446 1.00 47.25 111 PRO A CA 1
ATOM 890 C C . PRO A 1 111 ? -1.013 6.143 2.827 1.00 47.25 111 PRO A C 1
ATOM 892 O O . PRO A 1 111 ? -0.245 5.740 1.960 1.00 47.25 111 PRO A O 1
ATOM 895 N N . LEU A 1 112 ? -0.989 7.404 3.268 1.00 42.97 112 LEU A N 1
ATOM 896 C CA . LEU A 1 112 ? 0.134 8.300 3.004 1.00 42.97 112 LEU A CA 1
ATOM 897 C C . LEU A 1 112 ? 1.338 7.748 3.780 1.00 42.97 112 LEU A C 1
ATOM 899 O O . LEU A 1 112 ? 1.499 7.984 4.983 1.00 42.97 112 LEU A O 1
ATOM 903 N N . LEU A 1 113 ? 2.120 6.911 3.103 1.00 50.62 113 LEU A N 1
ATOM 904 C CA . LEU A 1 113 ? 3.390 6.377 3.572 1.00 50.62 113 LEU A CA 1
ATOM 905 C C . LEU A 1 113 ? 4.426 7.505 3.488 1.00 50.62 113 LEU A C 1
ATOM 907 O O . LEU A 1 113 ? 4.663 8.065 2.428 1.00 50.62 113 LEU A O 1
ATOM 911 N N . LYS A 1 114 ? 5.006 7.867 4.638 1.00 45.38 114 LYS A N 1
ATOM 912 C CA . LYS A 1 114 ? 5.941 8.999 4.783 1.00 45.38 114 LYS A CA 1
ATOM 913 C C . LYS A 1 114 ? 7.338 8.766 4.197 1.00 45.38 114 LYS A C 1
ATOM 915 O O . LYS A 1 114 ? 8.133 9.698 4.201 1.00 45.38 114 LYS A O 1
ATOM 920 N N . GLU A 1 115 ? 7.656 7.556 3.748 1.00 53.12 115 GLU A N 1
ATOM 921 C CA . GLU A 1 115 ? 8.920 7.290 3.062 1.00 53.12 115 GLU A CA 1
ATOM 922 C C . GLU A 1 115 ? 8.620 7.035 1.591 1.00 53.12 115 GLU A C 1
ATOM 924 O O . GLU A 1 115 ? 8.119 5.972 1.219 1.00 53.12 115 GLU A O 1
ATOM 929 N N . ALA A 1 116 ? 8.905 8.047 0.770 1.00 55.44 116 ALA A N 1
ATOM 930 C CA . ALA A 1 116 ? 8.985 7.893 -0.666 1.00 55.44 116 ALA A CA 1
ATOM 931 C C . ALA A 1 116 ? 10.006 6.785 -0.964 1.00 55.44 116 ALA A C 1
ATOM 933 O O . ALA A 1 116 ? 11.140 6.820 -0.500 1.00 55.44 116 ALA A O 1
ATOM 934 N N . SER A 1 117 ? 9.524 5.752 -1.649 1.00 67.12 117 SER A N 1
ATOM 935 C CA . SER A 1 117 ? 10.244 4.778 -2.469 1.00 67.12 117 SER A CA 1
ATOM 936 C C . SER A 1 117 ? 11.716 4.491 -2.139 1.00 67.12 117 SER A C 1
ATOM 938 O O . SER A 1 117 ? 12.612 5.310 -2.315 1.00 67.12 117 SER A O 1
ATOM 940 N N . LYS A 1 118 ? 11.997 3.245 -1.755 1.00 81.38 118 LYS A N 1
ATOM 941 C CA . LYS A 1 118 ? 13.312 2.822 -1.263 1.00 81.38 118 LYS A CA 1
ATOM 942 C C . LYS A 1 118 ? 14.043 1.934 -2.265 1.00 81.38 118 LYS A C 1
ATOM 944 O O . LYS A 1 118 ? 13.478 0.963 -2.773 1.00 81.38 118 LYS A O 1
ATOM 949 N N . VAL A 1 119 ? 15.333 2.201 -2.473 1.00 90.31 119 VAL A N 1
ATOM 950 C CA . VAL A 1 119 ? 16.239 1.236 -3.112 1.00 90.31 119 VAL A CA 1
ATOM 951 C C . VAL A 1 119 ? 16.551 0.118 -2.120 1.00 90.31 119 VAL A C 1
ATOM 953 O O . VAL A 1 119 ? 17.002 0.364 -1.000 1.00 90.31 119 VAL A O 1
ATOM 956 N N . ILE A 1 120 ? 16.313 -1.121 -2.536 1.00 91.06 120 ILE A N 1
ATOM 957 C CA . ILE A 1 120 ? 16.512 -2.321 -1.729 1.00 91.06 120 ILE A CA 1
ATOM 958 C C . ILE A 1 120 ? 17.594 -3.176 -2.381 1.00 91.06 120 ILE A C 1
ATOM 960 O O . ILE A 1 120 ? 17.481 -3.556 -3.546 1.00 91.06 120 ILE A O 1
ATOM 964 N N . SER A 1 121 ? 18.626 -3.515 -1.609 1.00 92.12 121 SER A N 1
ATOM 965 C CA . SER A 1 121 ? 19.611 -4.516 -2.016 1.00 92.12 121 SER A CA 1
ATOM 966 C C . SER A 1 121 ? 19.022 -5.913 -1.846 1.00 92.12 121 SER A C 1
ATOM 968 O O . SER A 1 121 ? 18.653 -6.316 -0.741 1.00 92.12 121 SER A O 1
ATOM 970 N N . LEU A 1 122 ? 18.936 -6.656 -2.943 1.00 92.62 122 LEU A N 1
ATOM 971 C CA . LEU A 1 122 ? 18.487 -8.037 -2.953 1.00 92.62 122 LEU A CA 1
ATOM 972 C C . LEU A 1 122 ? 19.650 -8.968 -2.630 1.00 92.62 122 LEU A C 1
ATOM 974 O O . LEU A 1 122 ? 20.772 -8.804 -3.110 1.00 92.62 122 LEU A O 1
ATOM 978 N N . ARG A 1 123 ? 19.372 -9.986 -1.817 1.00 91.69 123 ARG A N 1
ATOM 979 C CA . ARG A 1 123 ? 20.366 -11.004 -1.494 1.00 91.69 123 ARG A CA 1
ATOM 980 C C . ARG A 1 123 ? 20.624 -11.869 -2.726 1.00 91.69 123 ARG A C 1
ATOM 982 O O . ARG A 1 123 ? 19.755 -12.625 -3.151 1.00 91.69 123 ARG A O 1
ATOM 989 N N . SER A 1 124 ? 21.846 -11.782 -3.230 1.00 92.88 124 SER A N 1
ATOM 990 C CA . SER A 1 124 ? 22.378 -12.627 -4.294 1.00 92.88 124 SER A CA 1
ATOM 991 C C . SER A 1 124 ? 23.189 -13.764 -3.684 1.00 92.88 124 SER A C 1
ATOM 993 O O . SER A 1 124 ? 24.053 -13.540 -2.833 1.00 92.88 124 SER A O 1
ATOM 995 N N . ILE A 1 125 ? 22.879 -14.996 -4.068 1.00 93.44 125 ILE A N 1
ATOM 996 C CA . ILE A 1 125 ? 23.597 -16.203 -3.649 1.00 93.44 125 ILE A CA 1
ATOM 997 C C . ILE A 1 125 ? 24.095 -16.874 -4.921 1.00 93.44 125 ILE A C 1
ATOM 999 O O . ILE A 1 125 ? 23.337 -17.007 -5.875 1.00 93.44 125 ILE A O 1
ATOM 1003 N N . GLY A 1 126 ? 25.351 -17.298 -4.965 1.00 91.81 126 GLY A N 1
ATOM 1004 C CA . GLY A 1 126 ? 25.901 -17.902 -6.171 1.00 91.81 126 GLY A CA 1
ATOM 1005 C C . GLY A 1 126 ? 27.055 -18.847 -5.903 1.00 91.81 126 GLY A C 1
ATOM 1006 O O . GLY A 1 126 ? 27.649 -18.835 -4.825 1.00 91.81 126 GLY A O 1
ATOM 1007 N N . ASP A 1 127 ? 27.340 -19.649 -6.918 1.00 93.56 127 ASP A N 1
ATOM 1008 C CA . ASP A 1 127 ? 28.489 -20.539 -7.023 1.00 93.56 127 ASP A CA 1
ATOM 1009 C C . ASP A 1 127 ? 29.033 -20.490 -8.462 1.00 93.56 127 ASP A C 1
ATOM 1011 O O . ASP A 1 127 ? 28.656 -19.616 -9.248 1.00 93.56 127 ASP A O 1
ATOM 1015 N N . ASP A 1 128 ? 29.918 -21.415 -8.826 1.00 93.75 128 ASP A N 1
ATOM 1016 C CA . ASP A 1 128 ? 30.559 -21.450 -10.147 1.00 93.75 128 ASP A CA 1
ATOM 1017 C C . ASP A 1 128 ? 29.567 -21.604 -11.319 1.00 93.75 128 ASP A C 1
ATOM 1019 O O . ASP A 1 128 ? 29.932 -21.385 -12.474 1.00 93.75 128 ASP A O 1
ATOM 1023 N N . ARG A 1 129 ? 28.301 -21.957 -11.055 1.00 95.38 129 ARG A N 1
ATOM 1024 C CA . ARG A 1 129 ? 27.243 -22.068 -12.073 1.00 95.38 129 ARG A CA 1
ATOM 1025 C C . ARG A 1 129 ? 26.546 -20.740 -12.359 1.00 95.38 129 ARG A C 1
ATOM 1027 O O . ARG A 1 129 ? 25.798 -20.651 -13.330 1.00 95.38 129 ARG A O 1
ATOM 1034 N N . GLY A 1 130 ? 26.748 -19.730 -11.514 1.00 94.75 130 GLY A N 1
ATOM 1035 C CA . GLY A 1 130 ? 26.112 -18.424 -11.628 1.00 94.75 130 GLY A CA 1
ATOM 1036 C C . GLY A 1 130 ? 25.522 -17.931 -10.312 1.00 94.75 130 GLY A C 1
ATOM 1037 O O . GLY A 1 130 ? 25.897 -18.363 -9.222 1.00 94.75 130 GLY A O 1
ATOM 1038 N N . ARG A 1 131 ? 24.592 -16.981 -10.418 1.00 95.56 131 ARG A N 1
ATOM 1039 C CA . ARG A 1 131 ? 23.953 -16.334 -9.268 1.00 95.56 131 ARG A CA 1
ATOM 1040 C C . ARG A 1 131 ? 22.443 -16.499 -9.298 1.00 95.56 131 ARG A C 1
ATOM 1042 O O . ARG A 1 131 ? 21.837 -16.635 -10.356 1.00 95.56 131 ARG A O 1
ATOM 1049 N N . LEU A 1 132 ? 21.853 -16.457 -8.114 1.00 94.75 132 LEU A N 1
ATOM 1050 C CA . LEU A 1 132 ? 20.434 -16.582 -7.853 1.00 94.75 132 LEU A CA 1
ATOM 1051 C C . LEU A 1 132 ? 20.010 -15.471 -6.897 1.00 94.75 132 LEU A C 1
ATOM 1053 O O . LEU A 1 132 ? 20.602 -15.277 -5.834 1.00 94.75 132 LEU A O 1
ATOM 1057 N N . VAL A 1 133 ? 18.937 -14.783 -7.269 1.00 95.25 133 VAL A N 1
ATOM 1058 C CA . VAL A 1 133 ? 18.211 -13.853 -6.408 1.00 95.25 133 VAL A CA 1
ATOM 1059 C C . VAL A 1 133 ? 16.812 -14.420 -6.206 1.00 95.25 133 VAL A C 1
ATOM 1061 O O . VAL A 1 133 ? 16.122 -14.735 -7.174 1.00 95.25 133 VAL A O 1
ATOM 1064 N N . ALA A 1 134 ? 16.402 -14.559 -4.948 1.00 92.75 134 ALA A N 1
ATOM 1065 C CA . ALA A 1 134 ? 15.048 -14.949 -4.578 1.00 92.75 134 ALA A CA 1
ATOM 1066 C C . ALA A 1 134 ? 14.332 -13.751 -3.953 1.00 92.75 134 ALA A C 1
ATOM 1068 O O . ALA A 1 134 ? 14.887 -13.062 -3.094 1.00 92.75 134 ALA A O 1
ATOM 1069 N N . VAL A 1 135 ? 13.098 -13.505 -4.391 1.00 91.75 135 VAL A N 1
ATOM 1070 C CA . VAL A 1 135 ? 12.266 -12.409 -3.896 1.00 91.75 135 VAL A CA 1
ATOM 1071 C C . VAL A 1 135 ? 10.956 -12.985 -3.372 1.00 91.75 135 VAL A C 1
ATOM 1073 O O . VAL A 1 135 ? 10.163 -13.534 -4.131 1.00 91.75 135 VAL A O 1
ATOM 1076 N N . GLU A 1 136 ? 10.743 -12.854 -2.065 1.00 87.00 136 GLU A N 1
ATOM 1077 C CA . GLU A 1 136 ? 9.628 -13.460 -1.337 1.00 87.00 136 GLU A CA 1
ATOM 1078 C C . GLU A 1 136 ? 8.951 -12.434 -0.416 1.00 87.00 136 GLU A C 1
ATOM 1080 O O . GLU A 1 136 ? 9.556 -11.431 -0.010 1.00 87.00 136 GLU A O 1
ATOM 1085 N N . ARG A 1 137 ? 7.688 -12.699 -0.056 1.00 79.62 137 ARG A N 1
ATOM 1086 C CA . ARG A 1 137 ? 6.952 -11.902 0.936 1.00 79.62 137 ARG A CA 1
ATOM 1087 C C . ARG A 1 137 ? 7.686 -11.924 2.280 1.00 79.62 137 ARG A C 1
ATOM 1089 O O . ARG A 1 137 ? 8.085 -12.984 2.749 1.00 79.62 137 ARG A O 1
ATOM 1096 N N . GLY A 1 138 ? 7.787 -10.764 2.933 1.00 66.31 138 GLY A N 1
ATOM 1097 C CA . GLY A 1 138 ? 8.376 -10.637 4.273 1.00 66.31 138 GLY A CA 1
ATOM 1098 C C . GLY A 1 138 ? 9.896 -10.444 4.276 1.00 66.31 138 GLY A C 1
ATOM 1099 O O . GLY A 1 138 ? 10.471 -10.233 5.340 1.00 66.31 138 GLY A O 1
ATOM 1100 N N . GLY A 1 139 ? 10.532 -10.478 3.099 1.00 77.75 139 GLY A N 1
ATOM 1101 C CA . GLY A 1 139 ? 11.901 -10.018 2.876 1.00 77.75 139 GLY A CA 1
ATOM 1102 C C . GLY A 1 139 ? 11.922 -8.625 2.241 1.00 77.75 139 GLY A C 1
ATOM 1103 O O . GLY A 1 139 ? 11.425 -7.659 2.811 1.00 77.75 139 GLY A O 1
ATOM 1104 N N . ALA A 1 140 ? 12.475 -8.531 1.029 1.00 77.88 140 ALA A N 1
ATOM 1105 C CA . ALA A 1 140 ? 12.538 -7.288 0.252 1.00 77.88 140 ALA A CA 1
ATOM 1106 C C . ALA A 1 140 ? 11.164 -6.763 -0.213 1.00 77.88 140 ALA A C 1
ATOM 1108 O O . ALA A 1 140 ? 11.059 -5.611 -0.624 1.00 77.88 140 ALA A O 1
ATOM 1109 N N . VAL A 1 141 ? 10.117 -7.596 -0.168 1.00 86.19 141 VAL A N 1
ATOM 1110 C CA . VAL A 1 141 ? 8.757 -7.222 -0.570 1.00 86.19 141 VAL A CA 1
ATOM 1111 C C . VAL A 1 141 ? 7.871 -7.085 0.673 1.00 86.19 141 VAL A C 1
ATOM 1113 O O . VAL A 1 141 ? 7.577 -8.099 1.319 1.00 86.19 141 VAL A O 1
ATOM 1116 N N . PRO A 1 142 ? 7.399 -5.866 1.004 1.00 84.12 142 PRO A N 1
ATOM 1117 C CA . PRO A 1 142 ? 6.562 -5.625 2.181 1.00 84.12 142 PRO A CA 1
ATOM 1118 C C . PRO A 1 142 ? 5.082 -6.004 1.980 1.00 84.12 142 PRO A C 1
ATOM 1120 O O . PRO A 1 142 ? 4.270 -5.798 2.878 1.00 84.12 142 PRO A O 1
ATOM 1123 N N . PHE A 1 143 ? 4.715 -6.566 0.823 1.00 86.31 143 PHE A N 1
ATOM 1124 C CA . PHE A 1 143 ? 3.339 -6.891 0.436 1.00 86.31 143 PHE A CA 1
ATOM 1125 C C . PHE A 1 143 ? 3.184 -8.319 -0.116 1.00 86.31 143 PHE A C 1
ATOM 1127 O O . PHE A 1 143 ? 4.151 -8.987 -0.480 1.00 86.31 143 PHE A O 1
ATOM 1134 N N . ASP A 1 144 ? 1.940 -8.793 -0.202 1.00 87.94 144 ASP A N 1
ATOM 1135 C CA . ASP A 1 144 ? 1.601 -10.043 -0.888 1.00 87.94 144 ASP A CA 1
ATOM 1136 C C . ASP A 1 144 ? 1.802 -9.912 -2.399 1.00 87.94 144 ASP A C 1
ATOM 1138 O O . ASP A 1 144 ? 1.123 -9.115 -3.043 1.00 87.94 144 ASP A O 1
ATOM 1142 N N . ILE A 1 145 ? 2.694 -10.709 -2.992 1.00 94.12 145 ILE A N 1
ATOM 1143 C CA . ILE A 1 145 ? 2.889 -10.721 -4.448 1.00 94.12 145 ILE A CA 1
ATOM 1144 C C . ILE A 1 145 ? 1.673 -11.395 -5.090 1.00 94.12 145 ILE A C 1
ATOM 1146 O O . ILE A 1 145 ? 1.494 -12.607 -4.979 1.00 94.12 145 ILE A O 1
ATOM 1150 N N . ARG A 1 146 ? 0.834 -10.614 -5.778 1.00 94.56 146 ARG A N 1
ATOM 1151 C CA . ARG A 1 146 ? -0.353 -11.125 -6.490 1.00 94.56 146 ARG A CA 1
ATOM 1152 C C . ARG A 1 146 ? -0.167 -11.193 -7.996 1.00 94.56 146 ARG A C 1
ATOM 1154 O O . ARG A 1 146 ? -0.886 -11.923 -8.670 1.00 94.56 146 ARG A O 1
ATOM 1161 N N . ARG A 1 147 ? 0.786 -10.430 -8.531 1.00 97.31 147 ARG A N 1
ATOM 1162 C CA . ARG A 1 147 ? 1.061 -10.362 -9.965 1.00 97.31 147 ARG A CA 1
ATOM 1163 C C . ARG A 1 147 ? 2.540 -10.114 -10.216 1.00 97.31 147 ARG A C 1
ATOM 1165 O O . ARG A 1 147 ? 3.156 -9.304 -9.530 1.00 97.31 147 ARG A O 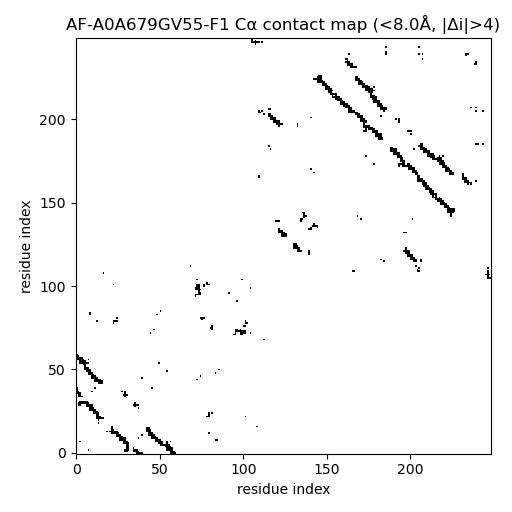1
ATOM 1172 N N . ALA A 1 148 ? 3.068 -10.766 -11.242 1.00 97.88 148 ALA A N 1
ATOM 1173 C CA . ALA A 1 148 ? 4.358 -10.457 -11.835 1.00 97.88 148 ALA A CA 1
ATOM 1174 C C . ALA A 1 148 ? 4.142 -10.124 -13.312 1.00 97.88 148 ALA A C 1
ATOM 1176 O O . ALA A 1 148 ? 3.349 -10.777 -13.991 1.00 97.88 148 ALA A O 1
ATOM 1177 N N . TYR A 1 149 ? 4.819 -9.096 -13.800 1.00 97.94 149 TYR A N 1
ATOM 1178 C CA . TYR A 1 149 ? 4.873 -8.768 -15.219 1.00 97.94 149 TYR A CA 1
ATOM 1179 C C . TYR A 1 149 ? 6.260 -8.234 -15.552 1.00 97.94 149 TYR A C 1
ATOM 1181 O O . TYR A 1 149 ? 6.992 -7.803 -14.664 1.00 97.94 149 TYR A O 1
ATOM 1189 N N . TYR A 1 150 ? 6.631 -8.271 -16.825 1.00 97.88 150 TYR A N 1
ATOM 1190 C CA . TYR A 1 150 ? 7.929 -7.790 -17.273 1.00 97.88 150 TYR A CA 1
ATOM 1191 C C . TYR A 1 150 ? 7.788 -6.953 -18.540 1.00 97.88 150 TYR A C 1
ATOM 1193 O O . TYR A 1 150 ? 6.873 -7.152 -19.341 1.00 97.88 150 TYR A O 1
ATOM 1201 N N . ILE A 1 151 ? 8.688 -5.988 -18.682 1.00 96.12 151 ILE A N 1
ATOM 1202 C CA . ILE A 1 151 ? 8.830 -5.127 -19.854 1.00 96.12 151 ILE A CA 1
ATOM 1203 C C . ILE A 1 151 ? 10.159 -5.496 -20.510 1.00 96.12 151 ILE A C 1
ATOM 1205 O O . ILE A 1 151 ? 11.172 -5.602 -19.823 1.00 96.12 151 ILE A O 1
ATOM 1209 N N . TYR A 1 152 ? 10.132 -5.721 -21.818 1.00 96.19 152 TYR A N 1
ATOM 1210 C CA . TYR A 1 152 ? 11.277 -6.115 -22.636 1.00 96.19 152 TYR A CA 1
ATOM 1211 C C . TYR A 1 152 ? 11.103 -5.557 -24.056 1.00 96.19 152 TYR A C 1
ATOM 1213 O O . TYR A 1 152 ? 10.019 -5.058 -24.378 1.00 96.19 152 TYR A O 1
ATOM 1221 N N . ASP A 1 153 ? 12.154 -5.638 -24.880 1.00 91.38 153 ASP A N 1
ATOM 1222 C CA . ASP A 1 153 ? 12.172 -5.135 -26.268 1.00 91.38 153 ASP A CA 1
ATOM 1223 C C . ASP A 1 153 ? 11.747 -3.654 -26.357 1.00 91.38 153 ASP A C 1
ATOM 1225 O O . ASP A 1 153 ? 10.900 -3.221 -27.145 1.00 91.38 153 ASP A O 1
ATOM 1229 N N . THR A 1 154 ? 12.286 -2.854 -25.437 1.00 89.25 154 THR A N 1
ATOM 1230 C CA . THR A 1 154 ? 12.072 -1.409 -25.402 1.00 89.25 154 THR A CA 1
ATOM 1231 C C . THR A 1 154 ? 12.935 -0.729 -26.452 1.00 89.25 154 THR A C 1
ATOM 1233 O O . THR A 1 154 ? 14.097 -1.073 -26.631 1.00 89.25 154 THR A O 1
ATOM 1236 N N . LYS A 1 155 ? 12.380 0.282 -27.119 1.00 84.38 155 LYS A N 1
ATOM 1237 C CA . LYS A 1 155 ? 13.128 1.097 -28.078 1.00 84.38 155 LYS A CA 1
ATOM 1238 C C . LYS A 1 155 ? 13.850 2.233 -27.360 1.00 84.38 155 LYS A C 1
ATOM 1240 O O . LYS A 1 155 ? 13.309 2.790 -26.402 1.00 84.38 155 LYS A O 1
ATOM 1245 N N . SER A 1 156 ? 15.013 2.610 -27.885 1.00 77.88 156 SER A N 1
ATOM 1246 C CA . SER A 1 156 ? 15.711 3.828 -27.473 1.00 77.88 156 SER A CA 1
ATOM 1247 C C . SER A 1 156 ? 14.789 5.051 -27.589 1.00 77.88 156 SER A C 1
ATOM 1249 O O . SER A 1 156 ? 13.912 5.094 -28.454 1.00 77.88 156 SER A O 1
ATOM 1251 N N . GLU A 1 157 ? 14.964 6.008 -26.677 1.00 81.94 157 GLU A N 1
ATOM 1252 C CA . GLU A 1 157 ? 14.181 7.252 -26.547 1.00 81.94 157 GLU A CA 1
ATOM 1253 C C . GLU A 1 157 ? 12.684 7.082 -26.208 1.00 81.94 157 GLU A C 1
ATOM 1255 O O . GLU A 1 157 ? 11.955 8.068 -26.095 1.00 81.94 157 GLU A O 1
ATOM 1260 N N . VAL A 1 158 ? 12.197 5.855 -25.982 1.00 85.69 158 VAL A N 1
ATOM 1261 C CA . VAL A 1 158 ? 10.816 5.630 -25.533 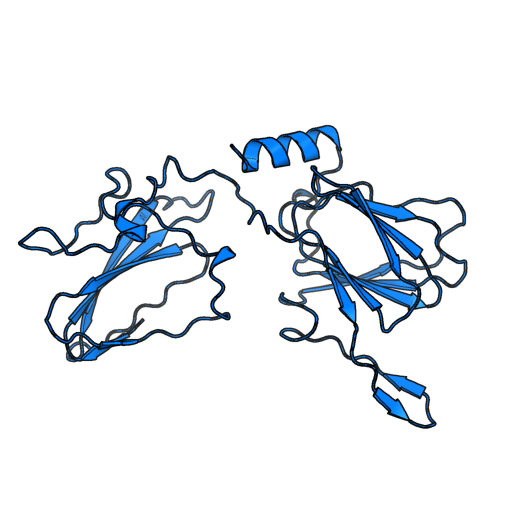1.00 85.69 158 VAL A CA 1
ATOM 1262 C C . VAL A 1 158 ? 10.734 5.678 -24.012 1.00 85.69 158 VAL A C 1
ATOM 1264 O O . VAL A 1 158 ? 11.223 4.790 -23.316 1.00 85.69 158 VAL A O 1
ATOM 1267 N N . ALA A 1 159 ? 10.020 6.677 -23.500 1.00 91.81 159 ALA A N 1
ATOM 1268 C CA . ALA A 1 159 ? 9.647 6.754 -22.095 1.00 91.81 159 ALA A CA 1
ATOM 1269 C C . ALA A 1 159 ? 8.313 6.033 -21.821 1.00 91.81 159 ALA A C 1
ATOM 1271 O O . ALA A 1 159 ? 7.413 5.980 -22.665 1.00 91.81 159 ALA A O 1
ATOM 1272 N N . ARG A 1 160 ? 8.171 5.462 -20.623 1.00 94.06 160 ARG A N 1
ATOM 1273 C CA . ARG A 1 160 ? 6.972 4.736 -20.164 1.00 94.06 160 ARG A CA 1
ATOM 1274 C C . ARG A 1 160 ? 6.608 5.134 -18.736 1.00 94.06 160 ARG A C 1
ATOM 1276 O O . ARG A 1 160 ? 7.344 5.843 -18.065 1.00 94.06 160 ARG A O 1
ATOM 1283 N N . GLY A 1 161 ? 5.474 4.640 -18.243 1.00 90.38 161 GLY A N 1
ATOM 1284 C CA . GLY A 1 161 ? 4.960 5.027 -16.930 1.00 90.38 161 GLY A CA 1
ATOM 1285 C C . GLY A 1 161 ? 4.021 6.212 -17.092 1.00 90.38 161 GLY A C 1
ATOM 1286 O O . GLY A 1 161 ? 2.938 6.019 -17.642 1.00 90.38 161 GLY A O 1
ATOM 1287 N N . PHE A 1 162 ? 4.419 7.395 -16.633 1.00 96.94 162 PHE A N 1
ATOM 1288 C CA . PHE A 1 162 ? 3.602 8.616 -16.603 1.00 96.94 162 PHE A CA 1
ATOM 1289 C C . PHE A 1 162 ? 2.242 8.392 -15.938 1.00 96.94 162 PHE A C 1
ATOM 1291 O O . PHE A 1 162 ? 1.188 8.708 -16.491 1.00 96.94 162 PHE A O 1
ATOM 1298 N N . HIS A 1 163 ? 2.267 7.744 -14.776 1.00 97.62 163 HIS A N 1
ATOM 1299 C CA . HIS A 1 163 ? 1.093 7.592 -13.929 1.00 97.62 163 HIS A CA 1
ATOM 1300 C C . HIS A 1 163 ? 1.490 7.273 -12.491 1.00 97.62 163 HIS A C 1
ATOM 1302 O O . HIS A 1 163 ? 2.574 6.745 -12.225 1.00 97.62 163 HIS A O 1
ATOM 1308 N N . ALA A 1 164 ? 0.557 7.526 -11.581 1.00 96.94 164 ALA A N 1
ATOM 1309 C CA . ALA A 1 164 ? 0.564 6.992 -10.228 1.00 96.94 164 ALA A CA 1
ATOM 1310 C C . ALA A 1 164 ? -0.498 5.894 -10.082 1.00 96.94 164 ALA A C 1
ATOM 1312 O O . ALA A 1 164 ? -1.328 5.687 -10.974 1.00 96.94 164 ALA A O 1
ATOM 1313 N N . HIS A 1 165 ? -0.463 5.198 -8.950 1.00 94.69 165 HIS A N 1
ATOM 1314 C CA . HIS A 1 165 ? -1.510 4.271 -8.529 1.00 94.69 165 HIS A CA 1
ATOM 1315 C C . HIS A 1 165 ? -2.057 4.676 -7.179 1.00 94.69 165 HIS A C 1
ATOM 1317 O O . HIS A 1 165 ? -1.294 5.095 -6.316 1.00 94.69 165 HIS A O 1
ATOM 1323 N N . ARG A 1 166 ? -3.356 4.503 -6.980 1.00 85.94 166 ARG A N 1
ATOM 1324 C CA . ARG A 1 166 ? -4.019 4.819 -5.716 1.00 85.94 166 ARG A CA 1
ATOM 1325 C C . ARG A 1 166 ? -3.683 3.808 -4.623 1.00 85.94 166 ARG A C 1
ATOM 1327 O O . ARG A 1 166 ? -3.359 4.195 -3.507 1.00 85.94 166 ARG A O 1
ATOM 1334 N N . CYS A 1 167 ? -3.704 2.517 -4.949 1.00 86.75 167 CYS A N 1
ATOM 1335 C CA . CYS A 1 167 ? -3.512 1.439 -3.979 1.00 86.75 167 CYS A CA 1
ATOM 1336 C C . CYS A 1 167 ? -2.344 0.503 -4.296 1.00 86.75 167 CYS A C 1
ATOM 1338 O O . CYS A 1 167 ? -1.873 -0.193 -3.396 1.00 86.75 167 CYS A O 1
ATOM 1340 N N . LEU A 1 168 ? -1.944 0.373 -5.563 1.00 90.88 168 LEU A N 1
ATOM 1341 C CA . LEU A 1 168 ? -0.934 -0.601 -5.962 1.00 90.88 168 LEU A CA 1
ATOM 1342 C C . LEU A 1 168 ? 0.456 -0.229 -5.430 1.00 90.88 168 LEU A C 1
ATOM 1344 O O . LEU A 1 168 ? 1.030 0.782 -5.815 1.00 90.88 168 LEU A O 1
ATOM 1348 N N . GLN A 1 169 ? 1.031 -1.132 -4.640 1.00 93.25 169 GLN A N 1
ATO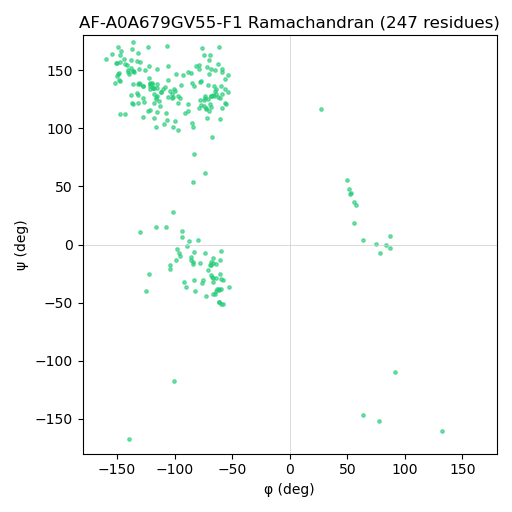M 1349 C CA . GLN A 1 169 ? 2.464 -1.178 -4.339 1.00 93.25 169 GLN A CA 1
ATOM 1350 C C . GLN A 1 169 ? 3.188 -2.112 -5.312 1.00 93.25 169 GLN A C 1
ATOM 1352 O O . GLN A 1 169 ? 2.629 -3.142 -5.726 1.00 93.25 169 GLN A O 1
ATOM 1357 N N . GLN A 1 170 ? 4.428 -1.768 -5.659 1.00 96.00 170 GLN A N 1
ATOM 1358 C CA . GLN A 1 170 ? 5.232 -2.483 -6.644 1.00 96.00 170 GLN A CA 1
ATOM 1359 C C . GLN A 1 170 ? 6.700 -2.598 -6.221 1.00 96.00 170 GLN A C 1
ATOM 1361 O O . GLN A 1 170 ? 7.236 -1.713 -5.567 1.00 96.00 170 GLN A O 1
ATOM 1366 N N . LEU A 1 171 ? 7.372 -3.666 -6.648 1.00 96.44 171 LEU A N 1
ATOM 1367 C CA . LEU A 1 171 ? 8.823 -3.814 -6.556 1.00 96.44 171 LEU A CA 1
ATOM 1368 C C . LEU A 1 171 ? 9.369 -4.020 -7.972 1.00 96.44 171 LEU A C 1
ATOM 1370 O O . LEU A 1 171 ? 9.024 -5.009 -8.622 1.00 96.44 171 LEU A O 1
ATOM 1374 N N . ALA A 1 172 ? 10.181 -3.082 -8.452 1.00 97.75 172 ALA A N 1
ATOM 1375 C CA . ALA A 1 172 ? 10.784 -3.112 -9.781 1.00 97.75 172 ALA A CA 1
ATOM 1376 C C . ALA A 1 172 ? 12.245 -3.581 -9.709 1.00 97.75 172 ALA A C 1
ATOM 1378 O O . ALA A 1 172 ? 13.005 -3.110 -8.866 1.00 97.75 172 ALA A O 1
ATOM 1379 N N . VAL A 1 173 ? 12.639 -4.495 -10.596 1.00 98.12 173 VAL A N 1
ATOM 1380 C CA . VAL A 1 173 ? 13.993 -5.062 -10.688 1.00 98.12 173 VAL A CA 1
ATOM 1381 C C . VAL A 1 173 ? 14.397 -5.137 -12.156 1.00 98.12 173 VAL A C 1
ATOM 1383 O O . VAL A 1 173 ? 13.721 -5.788 -12.953 1.00 98.12 173 VAL A O 1
ATOM 1386 N N . CYS A 1 174 ? 15.503 -4.495 -12.523 1.00 98.00 174 CYS A N 1
ATOM 1387 C CA . CYS A 1 174 ? 16.076 -4.641 -13.860 1.00 98.00 174 CYS A CA 1
ATOM 1388 C C . CYS A 1 174 ? 16.951 -5.901 -13.877 1.00 98.00 174 CYS A C 1
ATOM 1390 O O . CYS A 1 174 ? 18.049 -5.904 -13.325 1.00 98.00 174 CYS A O 1
ATOM 1392 N N . VAL A 1 175 ? 16.429 -6.998 -14.434 1.00 97.75 175 VAL A N 1
ATOM 1393 C CA . VAL A 1 175 ? 17.083 -8.321 -14.384 1.00 97.75 175 VAL A CA 1
ATOM 1394 C C . VAL A 1 175 ? 18.129 -8.517 -15.484 1.00 97.75 175 VAL A C 1
ATOM 1396 O O . VAL A 1 175 ? 18.968 -9.406 -15.380 1.00 97.75 175 VAL A O 1
ATOM 1399 N N . SER A 1 176 ? 18.085 -7.682 -16.521 1.00 97.50 176 SER A N 1
ATOM 1400 C CA . SER A 1 176 ? 19.063 -7.592 -17.609 1.00 97.50 176 SER A CA 1
ATOM 1401 C C . SER A 1 176 ? 19.123 -6.146 -18.087 1.00 97.50 176 SER A C 1
ATOM 1403 O O . SER A 1 176 ? 18.102 -5.457 -18.042 1.00 97.50 176 SER A O 1
ATOM 1405 N N . GLY A 1 177 ? 20.292 -5.690 -18.534 1.00 97.00 177 GLY A N 1
ATOM 1406 C CA . GLY A 1 177 ? 20.500 -4.314 -18.966 1.00 97.00 177 GLY A CA 1
ATOM 1407 C C . GLY A 1 177 ? 20.317 -3.288 -17.847 1.00 97.00 177 GLY A C 1
ATOM 1408 O O . GLY A 1 177 ? 20.620 -3.543 -16.678 1.00 97.00 177 GLY A O 1
ATOM 1409 N N . LYS A 1 178 ? 19.817 -2.105 -18.209 1.00 97.38 178 LYS A N 1
ATOM 1410 C CA . LYS A 1 178 ? 19.539 -1.011 -17.274 1.00 97.38 178 LYS A CA 1
ATOM 1411 C C . LYS A 1 178 ? 18.384 -0.129 -17.729 1.00 97.38 178 LYS A C 1
ATOM 1413 O O . LYS A 1 178 ? 18.124 -0.001 -18.923 1.00 97.38 178 LYS A O 1
ATOM 1418 N N . CYS A 1 179 ? 17.757 0.542 -16.772 1.00 97.50 179 CYS A N 1
ATOM 1419 C CA . CYS A 1 179 ? 16.832 1.644 -17.019 1.00 97.50 179 CYS A CA 1
ATOM 1420 C C . CYS A 1 179 ? 16.893 2.671 -15.884 1.00 97.50 179 CYS A C 1
ATOM 1422 O O . CYS A 1 179 ? 17.254 2.345 -14.745 1.00 97.50 179 CYS A O 1
ATOM 1424 N N . ARG A 1 180 ? 16.484 3.905 -16.177 1.00 97.12 180 ARG A N 1
ATOM 1425 C CA . ARG A 1 180 ? 16.303 4.960 -15.179 1.00 97.12 180 ARG A CA 1
ATOM 1426 C C . ARG A 1 180 ? 14.827 5.087 -14.824 1.00 97.12 180 ARG A C 1
ATOM 1428 O O . ARG A 1 180 ? 13.975 5.146 -15.705 1.00 97.12 180 ARG A O 1
ATOM 1435 N N . ILE A 1 181 ? 14.518 5.136 -13.535 1.00 97.50 181 ILE A N 1
ATOM 1436 C CA . ILE A 1 181 ? 13.165 5.352 -13.024 1.00 97.50 181 ILE A CA 1
ATOM 1437 C C . ILE A 1 181 ? 13.142 6.675 -12.270 1.00 97.50 181 ILE A C 1
ATOM 1439 O O . ILE A 1 181 ? 13.956 6.892 -11.377 1.00 97.50 181 ILE A O 1
ATOM 1443 N N . VAL A 1 182 ? 12.203 7.544 -12.627 1.00 96.88 182 VAL A N 1
ATOM 1444 C CA . VAL A 1 182 ? 11.927 8.790 -11.909 1.00 96.88 182 VAL A CA 1
ATOM 1445 C C . VAL A 1 182 ? 10.681 8.579 -11.072 1.00 96.88 182 VAL A C 1
ATOM 1447 O O . VAL A 1 182 ? 9.673 8.107 -11.600 1.00 96.88 182 VAL A O 1
ATOM 1450 N N . LEU A 1 183 ? 10.754 8.914 -9.790 1.00 96.00 183 LEU A N 1
ATOM 1451 C CA . LEU A 1 183 ? 9.649 8.826 -8.845 1.00 96.00 183 LEU A CA 1
ATOM 1452 C C . LEU A 1 183 ? 9.342 10.214 -8.294 1.00 96.00 183 LEU A C 1
ATOM 1454 O O . LEU A 1 183 ? 10.255 10.983 -8.008 1.00 96.00 183 LEU A O 1
ATOM 1458 N N . ASP A 1 184 ? 8.060 10.527 -8.170 1.00 94.81 184 ASP A N 1
ATOM 1459 C CA . ASP A 1 184 ? 7.565 11.810 -7.685 1.00 94.81 184 ASP A CA 1
ATOM 1460 C C . ASP A 1 184 ? 6.421 11.560 -6.695 1.00 94.81 184 ASP A C 1
ATOM 1462 O O . ASP A 1 184 ? 5.435 10.893 -7.022 1.00 94.81 184 ASP A O 1
ATOM 1466 N N . ASP A 1 185 ? 6.577 12.039 -5.463 1.00 91.38 185 ASP A N 1
ATOM 1467 C CA . ASP A 1 185 ? 5.583 11.909 -4.387 1.00 91.38 185 ASP A CA 1
ATOM 1468 C C . ASP A 1 185 ? 4.640 13.129 -4.291 1.00 91.38 185 ASP A C 1
ATOM 1470 O O . ASP A 1 185 ? 3.829 13.238 -3.373 1.00 91.38 185 ASP A O 1
ATOM 1474 N N . GLY A 1 186 ? 4.734 14.063 -5.242 1.00 91.31 186 GLY A N 1
ATOM 1475 C CA . GLY A 1 186 ? 4.019 15.337 -5.266 1.00 91.31 186 GLY A CA 1
ATOM 1476 C C . GLY A 1 186 ? 4.692 16.449 -4.452 1.00 91.31 186 GLY A C 1
ATOM 1477 O O . GLY A 1 186 ? 4.176 17.573 -4.395 1.00 91.31 186 GLY A O 1
ATOM 1478 N N . ARG A 1 187 ? 5.832 16.163 -3.811 1.00 87.56 187 ARG A N 1
ATOM 1479 C CA . ARG A 1 187 ? 6.641 17.103 -3.014 1.00 87.56 187 ARG A CA 1
ATOM 1480 C C . ARG A 1 187 ? 8.085 17.155 -3.498 1.00 87.56 187 ARG A C 1
ATOM 1482 O O . ARG A 1 187 ? 8.680 18.230 -3.555 1.00 87.56 187 ARG A O 1
ATOM 1489 N N . SER A 1 188 ? 8.631 16.002 -3.840 1.00 89.50 188 SER A N 1
ATOM 1490 C CA . SER A 1 188 ? 9.990 15.779 -4.285 1.00 89.50 188 SER A CA 1
ATOM 1491 C C . SER A 1 188 ? 10.005 14.800 -5.448 1.00 89.50 188 SER A C 1
ATOM 1493 O O . SER A 1 188 ? 9.130 13.947 -5.594 1.00 89.50 188 SER A O 1
ATOM 1495 N N . ARG A 1 189 ? 11.020 14.959 -6.292 1.00 93.31 189 ARG A N 1
ATOM 1496 C CA . ARG A 1 189 ? 11.236 14.136 -7.472 1.00 93.31 189 ARG A CA 1
ATOM 1497 C C . ARG A 1 189 ? 12.645 13.582 -7.413 1.00 93.31 189 ARG A C 1
ATOM 1499 O O . ARG A 1 189 ? 13.606 14.347 -7.331 1.00 93.31 189 ARG A O 1
ATOM 1506 N N . GLU A 1 190 ? 12.752 12.266 -7.448 1.00 93.88 190 GLU A N 1
ATOM 1507 C CA . GLU A 1 190 ? 14.005 11.535 -7.307 1.00 93.88 190 GLU A CA 1
ATOM 1508 C C . GLU A 1 190 ? 14.211 10.589 -8.487 1.00 93.88 190 GLU A C 1
ATOM 1510 O O . GLU A 1 190 ? 13.259 10.088 -9.089 1.00 93.88 190 GLU A O 1
ATOM 1515 N N . GLU A 1 191 ? 15.472 10.338 -8.826 1.00 95.56 191 GLU A N 1
ATOM 1516 C CA . GLU A 1 191 ? 15.841 9.485 -9.950 1.00 95.56 191 GLU A CA 1
ATOM 1517 C C . GLU A 1 191 ? 16.702 8.312 -9.492 1.00 95.56 191 GLU A C 1
ATOM 1519 O O . GLU A 1 191 ? 17.653 8.467 -8.725 1.00 95.56 191 GLU A O 1
ATOM 1524 N N . PHE A 1 192 ? 16.399 7.132 -10.022 1.00 96.38 192 PHE A N 1
ATOM 1525 C CA . PHE A 1 192 ? 17.028 5.881 -9.634 1.00 96.38 192 PHE A CA 1
ATOM 1526 C C . PHE A 1 192 ? 17.463 5.100 -10.868 1.00 96.38 192 PHE A C 1
ATOM 1528 O O . PHE A 1 192 ? 16.666 4.821 -11.762 1.00 96.38 192 PHE A O 1
ATOM 1535 N N . TRP A 1 193 ? 18.726 4.683 -10.893 1.00 97.31 193 TRP A N 1
ATOM 1536 C CA . TRP A 1 193 ? 19.205 3.707 -11.867 1.00 97.31 193 TRP A CA 1
ATOM 1537 C C . TRP A 1 193 ? 19.001 2.291 -11.340 1.00 97.31 193 TRP A C 1
ATOM 1539 O O . TRP A 1 193 ? 19.559 1.927 -10.298 1.00 97.31 193 TRP A O 1
ATOM 1549 N N . LEU A 1 194 ? 18.230 1.499 -12.086 1.00 97.62 194 LEU A N 1
ATOM 1550 C CA . LEU A 1 194 ? 18.183 0.048 -11.954 1.00 97.62 194 LEU A CA 1
ATOM 1551 C C . LEU A 1 194 ? 19.110 -0.552 -13.008 1.00 97.62 194 LEU A C 1
ATOM 1553 O O . LEU A 1 194 ? 18.758 -0.647 -14.177 1.00 97.62 194 LEU A O 1
ATOM 1557 N N . ASP A 1 195 ? 20.313 -0.901 -12.572 1.00 97.56 195 ASP A N 1
ATOM 1558 C CA . ASP A 1 195 ? 21.469 -1.297 -13.385 1.00 97.56 195 ASP A CA 1
ATOM 1559 C C . ASP A 1 195 ? 22.116 -2.605 -12.895 1.00 97.56 195 ASP A C 1
ATOM 1561 O O . ASP A 1 195 ? 23.219 -2.966 -13.301 1.00 97.56 195 ASP A O 1
ATOM 1565 N N . SER A 1 196 ? 21.438 -3.304 -11.984 1.00 97.31 196 SER A N 1
ATOM 1566 C CA . SER A 1 196 ? 21.872 -4.572 -11.412 1.00 97.31 196 SER A CA 1
ATOM 1567 C C . SER A 1 196 ? 20.655 -5.401 -10.994 1.00 97.31 196 SER A C 1
ATOM 1569 O O . SER A 1 196 ? 19.747 -4.846 -10.365 1.00 97.31 196 SER A O 1
ATOM 1571 N N . PRO A 1 197 ? 20.653 -6.728 -11.228 1.00 96.88 197 PRO A N 1
ATOM 1572 C CA . PRO A 1 197 ? 19.602 -7.623 -10.738 1.00 96.88 197 PRO A CA 1
ATOM 1573 C C . PRO A 1 197 ? 19.590 -7.741 -9.205 1.00 96.88 197 PRO A C 1
ATOM 1575 O O . PRO A 1 197 ? 18.644 -8.270 -8.628 1.00 96.88 197 PRO A O 1
ATOM 1578 N N . GLU A 1 198 ? 20.634 -7.250 -8.531 1.00 96.31 198 GLU A N 1
ATOM 1579 C CA . GLU A 1 198 ? 20.736 -7.203 -7.070 1.00 96.31 198 GLU A CA 1
ATOM 1580 C C . GLU A 1 198 ? 20.143 -5.903 -6.493 1.00 96.31 198 GLU A C 1
ATOM 1582 O O . GLU A 1 198 ? 20.123 -5.716 -5.278 1.00 96.31 198 GLU A O 1
ATOM 1587 N N . LYS A 1 199 ? 19.652 -4.994 -7.346 1.00 95.81 199 LYS A N 1
ATOM 1588 C CA . LYS A 1 199 ? 19.026 -3.732 -6.950 1.00 95.81 199 LYS A CA 1
ATOM 1589 C C . LYS A 1 199 ? 17.543 -3.750 -7.312 1.00 95.81 199 LYS A C 1
ATOM 1591 O O . LYS A 1 199 ? 17.172 -3.905 -8.473 1.00 95.81 199 LYS A O 1
ATOM 1596 N N . ALA A 1 200 ? 16.701 -3.534 -6.311 1.00 96.25 200 ALA A N 1
ATOM 1597 C CA . ALA A 1 200 ? 15.269 -3.356 -6.482 1.00 96.25 200 ALA A CA 1
ATOM 1598 C C . ALA A 1 200 ? 14.838 -1.946 -6.083 1.00 96.25 200 ALA A C 1
ATOM 1600 O O . ALA A 1 200 ? 15.431 -1.337 -5.193 1.00 96.25 200 ALA A O 1
ATOM 1601 N N . LEU A 1 201 ? 13.775 -1.450 -6.705 1.00 96.69 201 LEU A N 1
ATOM 1602 C CA . LEU A 1 201 ? 13.120 -0.202 -6.337 1.00 96.69 201 LEU A CA 1
ATOM 1603 C C . LEU A 1 201 ? 11.711 -0.509 -5.843 1.00 96.69 201 LEU A C 1
ATOM 1605 O O . LEU A 1 201 ? 10.871 -0.995 -6.605 1.00 96.69 201 LEU A O 1
ATOM 1609 N N . LEU A 1 202 ? 11.468 -0.253 -4.560 1.00 94.31 202 LEU A N 1
ATOM 1610 C CA . LEU A 1 202 ? 10.131 -0.290 -3.983 1.00 94.31 202 LEU A CA 1
ATOM 1611 C C . LEU A 1 202 ? 9.407 0.994 -4.369 1.00 94.31 202 LEU A C 1
ATOM 1613 O O . LEU A 1 202 ? 9.900 2.082 -4.096 1.00 94.31 202 LEU A O 1
ATOM 1617 N N . ILE A 1 203 ? 8.251 0.846 -5.001 1.00 94.44 203 ILE A N 1
ATOM 1618 C CA . ILE A 1 203 ? 7.401 1.937 -5.459 1.00 94.44 203 ILE A CA 1
ATOM 1619 C C . ILE A 1 203 ? 6.081 1.794 -4.712 1.00 94.44 203 ILE A C 1
ATOM 1621 O O . ILE A 1 203 ? 5.320 0.847 -4.935 1.00 94.44 203 ILE A O 1
ATOM 1625 N N . GLU A 1 204 ? 5.855 2.713 -3.787 1.00 89.81 204 GLU A N 1
ATOM 1626 C CA . GLU A 1 204 ? 4.657 2.736 -2.955 1.00 89.81 204 GLU A CA 1
ATOM 1627 C C . GLU A 1 204 ? 3.436 3.260 -3.727 1.00 89.81 204 GLU A C 1
ATOM 1629 O O . GLU A 1 204 ? 3.541 3.785 -4.840 1.00 89.81 204 GLU A O 1
ATOM 1634 N N . SER A 1 205 ? 2.252 3.108 -3.131 1.00 90.75 205 SER A N 1
ATOM 1635 C CA . SER A 1 205 ? 1.044 3.774 -3.623 1.00 90.75 205 SER A CA 1
ATOM 1636 C C . SER A 1 205 ? 1.189 5.295 -3.557 1.00 90.75 205 SER A C 1
ATOM 1638 O O . SER A 1 205 ? 1.908 5.816 -2.710 1.00 90.75 205 SER A O 1
ATOM 1640 N N . MET A 1 206 ? 0.442 6.007 -4.397 1.00 91.12 206 MET A N 1
ATOM 1641 C CA . MET A 1 206 ? 0.476 7.466 -4.520 1.00 91.12 206 MET A CA 1
ATOM 1642 C C . MET A 1 206 ? 1.869 8.013 -4.872 1.00 91.12 206 MET A C 1
ATOM 1644 O O . MET A 1 206 ? 2.221 9.119 -4.485 1.00 91.12 206 MET A O 1
ATOM 1648 N N . ILE A 1 207 ? 2.635 7.253 -5.660 1.00 94.12 207 ILE A N 1
ATOM 1649 C CA . ILE A 1 207 ? 3.893 7.692 -6.270 1.00 94.12 207 ILE A CA 1
ATOM 1650 C C . ILE A 1 207 ? 3.707 7.764 -7.785 1.00 94.12 207 ILE A C 1
ATOM 1652 O O . ILE A 1 207 ? 3.415 6.758 -8.445 1.00 94.12 207 ILE A O 1
ATOM 1656 N N . TRP A 1 208 ? 3.876 8.957 -8.348 1.00 96.94 208 TRP A N 1
ATOM 1657 C CA . TRP A 1 208 ? 3.991 9.130 -9.788 1.00 96.94 208 TRP A CA 1
ATOM 1658 C C . TRP A 1 208 ? 5.327 8.576 -10.255 1.00 96.94 208 TRP A C 1
ATOM 1660 O O . TRP A 1 208 ? 6.356 8.774 -9.612 1.00 96.94 208 TRP A O 1
ATOM 1670 N N . ARG A 1 209 ? 5.324 7.858 -11.379 1.00 96.56 209 ARG A N 1
ATOM 1671 C CA . ARG A 1 209 ? 6.551 7.256 -11.896 1.00 96.56 209 ARG A CA 1
ATOM 1672 C C . ARG A 1 209 ? 6.688 7.332 -13.394 1.00 96.56 209 ARG A C 1
ATOM 1674 O O . ARG A 1 209 ? 5.722 7.190 -14.149 1.00 96.56 209 ARG A O 1
ATOM 1681 N N . GLU A 1 210 ? 7.935 7.428 -13.809 1.00 97.12 210 GLU A N 1
ATOM 1682 C CA . GLU A 1 210 ? 8.354 7.432 -15.197 1.00 97.12 210 GLU A CA 1
ATOM 1683 C C . GLU A 1 210 ? 9.556 6.514 -15.360 1.00 97.12 210 GLU A C 1
ATOM 1685 O O . GLU A 1 210 ? 10.361 6.351 -14.448 1.00 97.12 210 GLU A O 1
ATOM 1690 N N . MET A 1 211 ? 9.665 5.893 -16.522 1.00 97.31 211 MET A N 1
ATOM 1691 C CA . MET A 1 211 ? 10.731 4.963 -16.853 1.00 97.31 211 MET A CA 1
ATOM 1692 C C . MET A 1 211 ? 11.354 5.412 -18.168 1.00 97.31 211 MET A C 1
ATOM 1694 O O . MET A 1 211 ? 10.641 5.602 -19.156 1.00 97.31 211 MET A O 1
ATOM 1698 N N . HIS A 1 212 ? 12.668 5.582 -18.154 1.00 96.62 212 HIS A N 1
ATOM 1699 C CA . HIS A 1 212 ? 13.469 6.207 -19.199 1.00 96.62 212 HIS A CA 1
ATOM 1700 C C . HIS A 1 212 ? 14.742 5.396 -19.449 1.00 96.62 212 HIS A C 1
ATOM 1702 O O . HIS A 1 212 ? 15.112 4.532 -18.651 1.00 96.62 212 HIS A O 1
ATOM 1708 N N . ASP A 1 213 ? 15.437 5.729 -20.537 1.00 96.00 213 ASP A N 1
ATOM 1709 C CA . ASP A 1 213 ? 16.817 5.302 -20.805 1.00 96.00 213 ASP A CA 1
ATOM 1710 C C . ASP A 1 213 ? 17.040 3.786 -20.697 1.00 96.00 213 ASP A C 1
ATOM 1712 O O . ASP A 1 213 ? 18.010 3.316 -20.094 1.00 96.00 213 ASP A O 1
ATOM 1716 N N . PHE A 1 214 ? 16.109 3.015 -21.259 1.00 96.81 214 PHE A N 1
ATOM 1717 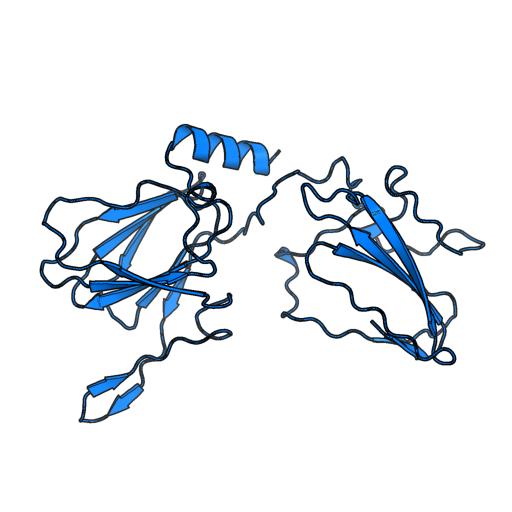C CA . PHE A 1 214 ? 16.233 1.566 -21.352 1.00 96.81 214 PHE A CA 1
ATOM 1718 C C . PHE A 1 214 ? 17.385 1.195 -22.291 1.00 96.81 214 PHE A C 1
ATOM 1720 O O . PHE A 1 214 ? 17.436 1.676 -23.424 1.00 96.81 214 PHE A O 1
ATOM 1727 N N . SER A 1 215 ? 18.294 0.331 -21.839 1.00 96.00 215 SER A N 1
ATOM 1728 C CA . SER A 1 215 ? 19.266 -0.301 -22.736 1.00 96.00 215 SER A CA 1
ATOM 1729 C C . SER A 1 215 ? 18.594 -1.319 -23.663 1.00 96.00 215 SER A C 1
ATOM 1731 O O . SER A 1 215 ? 17.520 -1.836 -23.357 1.00 96.00 215 SER A O 1
ATOM 1733 N N . ASP A 1 216 ? 19.240 -1.637 -24.787 1.00 94.56 216 ASP A N 1
ATOM 1734 C CA . ASP A 1 216 ? 18.699 -2.568 -25.794 1.00 94.56 216 ASP A CA 1
ATOM 1735 C C . ASP A 1 216 ? 18.429 -3.976 -25.229 1.00 94.56 216 ASP A C 1
ATOM 1737 O O . ASP A 1 216 ? 17.516 -4.673 -25.664 1.00 94.56 216 ASP A O 1
ATOM 1741 N N . ASP A 1 217 ? 19.207 -4.389 -24.228 1.00 95.31 217 ASP A N 1
ATOM 1742 C CA . ASP A 1 217 ? 19.088 -5.660 -23.508 1.00 95.31 217 ASP A CA 1
ATOM 1743 C C . ASP A 1 217 ? 18.242 -5.561 -22.224 1.00 95.31 217 ASP A C 1
ATOM 1745 O O . ASP A 1 217 ? 18.263 -6.478 -21.392 1.00 95.31 217 ASP A O 1
ATOM 1749 N N . CYS A 1 218 ? 17.521 -4.449 -22.028 1.00 97.00 218 CYS A N 1
ATOM 1750 C CA . CYS A 1 218 ? 16.781 -4.197 -20.802 1.00 97.00 218 CYS A CA 1
ATOM 1751 C C . CYS A 1 218 ? 15.588 -5.147 -20.640 1.00 97.00 218 CYS A C 1
ATOM 1753 O O . CYS A 1 218 ? 14.707 -5.249 -21.499 1.00 97.00 218 CYS A O 1
ATOM 1755 N N . VAL A 1 219 ? 15.532 -5.798 -19.476 1.00 98.00 219 VAL A N 1
ATOM 1756 C CA . VAL A 1 219 ? 14.365 -6.548 -19.009 1.00 98.00 219 VAL A CA 1
ATOM 1757 C C . VAL A 1 219 ? 14.011 -6.064 -17.608 1.00 98.00 219 VAL A C 1
ATOM 1759 O O . VAL A 1 219 ? 14.720 -6.343 -16.639 1.00 98.00 219 VAL A O 1
ATOM 1762 N N . LEU A 1 220 ? 12.893 -5.350 -17.491 1.00 98.19 220 LEU A N 1
ATOM 1763 C CA . LEU A 1 220 ? 12.390 -4.823 -16.225 1.00 98.19 220 LEU A CA 1
ATOM 1764 C C . LEU A 1 220 ? 11.279 -5.730 -15.691 1.00 98.19 220 LEU A C 1
ATOM 1766 O O . LEU A 1 220 ? 10.160 -5.717 -16.204 1.00 98.19 220 LEU A O 1
ATOM 1770 N N . LEU A 1 221 ? 11.583 -6.504 -14.651 1.00 98.44 221 LEU A N 1
ATOM 1771 C CA . LEU A 1 221 ? 10.620 -7.305 -13.900 1.00 98.44 221 LEU A CA 1
ATOM 1772 C C . LEU A 1 221 ? 9.931 -6.436 -12.846 1.00 98.44 221 LEU A C 1
ATOM 1774 O O . LEU A 1 221 ? 10.581 -5.688 -12.118 1.00 98.44 221 LEU A O 1
ATOM 1778 N N . VAL A 1 222 ? 8.614 -6.575 -12.717 1.00 98.19 222 VAL A N 1
ATOM 1779 C CA . VAL A 1 222 ? 7.828 -5.870 -11.708 1.00 98.19 222 VAL A CA 1
ATOM 1780 C C . VAL A 1 222 ? 6.906 -6.834 -10.971 1.00 98.19 222 VAL A C 1
ATOM 1782 O O . VAL A 1 222 ? 6.043 -7.484 -11.565 1.00 98.19 222 VAL A O 1
ATOM 1785 N N . LEU A 1 223 ? 7.071 -6.888 -9.651 1.00 97.81 223 LEU A N 1
ATOM 1786 C CA . LEU A 1 223 ? 6.179 -7.587 -8.730 1.00 97.81 223 LEU A CA 1
ATOM 1787 C C . LEU A 1 223 ? 5.151 -6.596 -8.187 1.00 97.81 223 LEU A C 1
ATOM 1789 O O . LEU A 1 223 ? 5.496 -5.466 -7.850 1.00 97.81 223 LEU A O 1
ATOM 1793 N N . ALA A 1 224 ? 3.890 -7.005 -8.106 1.00 97.06 224 ALA A N 1
ATOM 1794 C CA . ALA A 1 224 ? 2.773 -6.133 -7.769 1.00 97.06 224 ALA A CA 1
ATOM 1795 C C . ALA A 1 224 ? 1.897 -6.738 -6.664 1.00 97.06 224 ALA A C 1
ATOM 1797 O O . ALA A 1 224 ? 1.569 -7.928 -6.683 1.00 97.06 224 ALA A O 1
ATOM 1798 N N . SER A 1 225 ? 1.471 -5.880 -5.735 1.00 94.62 225 SER A N 1
ATOM 1799 C CA . SER A 1 225 ? 0.598 -6.230 -4.603 1.00 94.62 225 SER A CA 1
ATOM 1800 C C . SER A 1 225 ? -0.838 -6.598 -5.000 1.00 94.62 225 SER A C 1
ATOM 1802 O O . SER A 1 225 ? -1.573 -7.20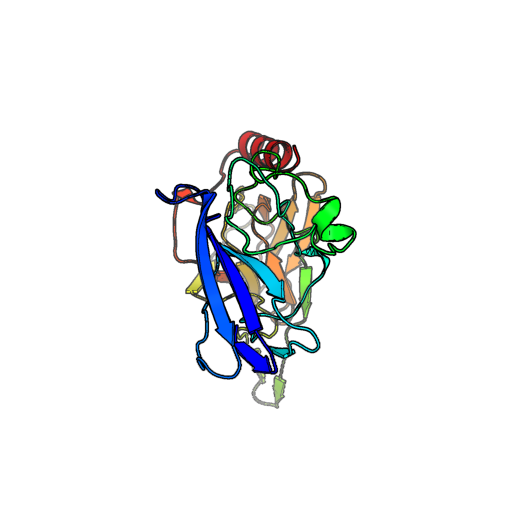1 -4.216 1.00 94.62 225 SER A O 1
ATOM 1804 N N . LYS A 1 226 ? -1.264 -6.237 -6.219 1.00 92.56 226 LYS A N 1
ATOM 1805 C CA . LYS A 1 226 ? -2.629 -6.436 -6.732 1.00 92.56 226 LYS A CA 1
ATOM 1806 C C . LYS A 1 226 ? -2.644 -6.910 -8.191 1.00 92.56 226 LYS A C 1
ATOM 1808 O O . LYS A 1 226 ? -1.695 -6.697 -8.959 1.00 92.56 226 LYS A O 1
ATOM 1813 N N . ASN A 1 227 ? -3.763 -7.526 -8.577 1.00 94.12 227 ASN A N 1
ATOM 1814 C CA . ASN A 1 227 ? -4.093 -7.819 -9.975 1.00 94.12 227 ASN A CA 1
ATOM 1815 C C . ASN A 1 227 ? -4.200 -6.525 -10.799 1.00 94.12 227 ASN A C 1
ATOM 1817 O O . ASN A 1 227 ? -4.151 -5.425 -10.253 1.00 94.12 227 ASN A O 1
ATOM 1821 N N . TYR A 1 228 ? -4.287 -6.655 -12.125 1.00 92.38 228 TYR A N 1
ATOM 1822 C CA . TYR A 1 228 ? -4.528 -5.496 -12.983 1.00 92.38 228 TYR A CA 1
ATOM 1823 C C . TYR A 1 228 ? -5.903 -4.899 -12.691 1.00 92.38 228 TYR A C 1
ATOM 1825 O O . TYR A 1 228 ? -6.893 -5.626 -12.683 1.00 92.38 228 TYR A O 1
ATOM 1833 N N . ASP A 1 229 ? -5.932 -3.590 -12.479 1.00 89.00 229 ASP A N 1
ATOM 1834 C CA . ASP A 1 229 ? -7.143 -2.809 -12.282 1.00 89.00 229 ASP A CA 1
ATOM 1835 C C . ASP A 1 229 ? -6.907 -1.418 -12.874 1.00 89.00 229 ASP A C 1
ATOM 1837 O O . ASP A 1 229 ? -6.058 -0.671 -12.390 1.00 89.00 229 ASP A O 1
ATOM 1841 N N . GLU A 1 230 ? -7.615 -1.084 -13.952 1.00 94.94 230 GLU A N 1
ATOM 1842 C CA . GLU A 1 230 ? -7.474 0.214 -14.622 1.00 94.94 230 GLU A CA 1
ATOM 1843 C C . GLU A 1 230 ? -7.999 1.365 -13.751 1.00 94.94 230 GLU A C 1
ATOM 1845 O O . GLU A 1 230 ? -7.515 2.488 -13.863 1.00 94.94 230 GLU A O 1
ATOM 1850 N N . SER A 1 231 ? -8.943 1.097 -12.843 1.00 91.50 231 SER A N 1
ATOM 1851 C CA . SER A 1 231 ? -9.507 2.127 -11.964 1.00 91.50 231 SER A CA 1
ATOM 1852 C C . SER A 1 231 ? -8.514 2.635 -10.910 1.00 91.50 231 SER A C 1
ATOM 1854 O O . SER A 1 231 ? -8.686 3.729 -10.368 1.00 91.50 231 SER A O 1
ATOM 1856 N N . ASP A 1 232 ? -7.434 1.889 -10.660 1.00 91.31 232 ASP A N 1
ATOM 1857 C CA . ASP A 1 232 ? -6.376 2.271 -9.721 1.00 91.31 232 ASP A CA 1
ATOM 1858 C C . ASP A 1 232 ? -5.412 3.323 -10.304 1.00 91.31 232 ASP A C 1
ATOM 1860 O O . ASP A 1 232 ? -4.690 3.981 -9.555 1.00 91.31 232 ASP A O 1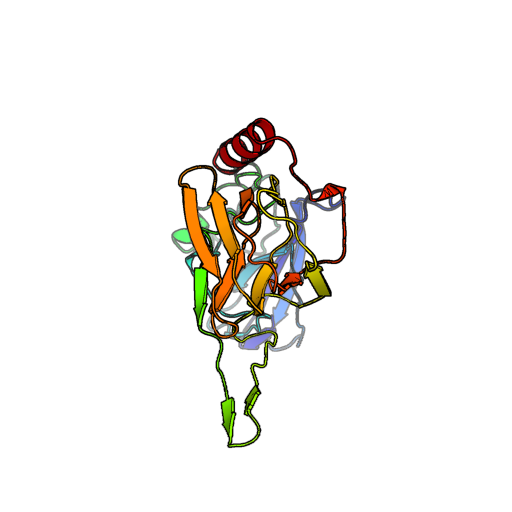
ATOM 1864 N N . TYR A 1 233 ? -5.420 3.524 -11.628 1.00 95.44 233 TYR A N 1
ATOM 1865 C CA . TYR A 1 233 ? -4.488 4.412 -12.321 1.00 95.44 233 TYR A CA 1
ATOM 1866 C C . TYR A 1 233 ? -4.863 5.894 -12.160 1.00 95.44 233 TYR A C 1
ATOM 1868 O O . TYR A 1 233 ? -6.025 6.299 -12.289 1.00 95.44 233 TYR A O 1
ATOM 1876 N N . ILE A 1 234 ? -3.837 6.730 -11.987 1.00 96.94 234 ILE A N 1
ATOM 1877 C CA . ILE A 1 234 ? -3.910 8.190 -12.101 1.00 96.94 234 ILE A CA 1
ATOM 1878 C C . ILE A 1 234 ? -3.016 8.614 -13.267 1.00 96.94 234 ILE A C 1
ATOM 1880 O O . ILE A 1 234 ? -1.795 8.653 -13.135 1.00 96.94 234 ILE A O 1
ATOM 1884 N N . ARG A 1 235 ? -3.618 8.895 -14.429 1.00 97.19 235 ARG A N 1
ATOM 1885 C CA . ARG A 1 235 ? -2.892 9.201 -15.681 1.00 97.19 235 ARG A CA 1
ATOM 1886 C C . ARG A 1 235 ? -2.699 10.698 -15.946 1.00 97.19 235 ARG A C 1
ATOM 1888 O O . ARG A 1 235 ? -1.975 11.065 -16.863 1.00 97.19 235 ARG A O 1
ATOM 1895 N N . SER A 1 236 ? -3.357 11.558 -15.170 1.00 97.81 236 SER A N 1
ATOM 1896 C CA . SER A 1 236 ? -3.174 13.011 -15.222 1.00 97.81 236 SER A CA 1
ATOM 1897 C C . SER A 1 236 ? -2.294 13.448 -14.058 1.00 97.81 236 SER A C 1
ATOM 1899 O O . SER A 1 236 ? -2.603 13.147 -12.905 1.00 97.81 236 SER A O 1
ATOM 1901 N N . TYR A 1 237 ? -1.215 14.171 -14.359 1.00 97.56 237 TYR A N 1
ATOM 1902 C CA . TYR A 1 237 ? -0.323 14.700 -13.330 1.00 97.56 237 TYR A CA 1
ATOM 1903 C C . TYR A 1 237 ? -1.034 15.727 -12.435 1.00 97.56 237 TYR A C 1
ATOM 1905 O O . TYR A 1 237 ? -0.921 15.672 -11.214 1.00 97.56 237 TYR A O 1
ATOM 1913 N N . ASP A 1 238 ? -1.868 16.593 -13.017 1.00 97.81 238 ASP A N 1
ATOM 1914 C CA . ASP A 1 238 ? -2.672 17.555 -12.253 1.00 97.81 238 ASP A CA 1
ATOM 1915 C C . ASP A 1 238 ? -3.644 16.851 -11.298 1.00 97.81 238 ASP A C 1
ATOM 1917 O O . ASP A 1 238 ? -3.824 17.275 -10.154 1.00 97.81 238 ASP A O 1
ATOM 1921 N N . GLN A 1 239 ? -4.251 15.745 -11.743 1.00 96.06 239 GLN A N 1
ATOM 1922 C CA . GLN A 1 239 ? -5.097 14.920 -10.883 1.00 96.06 239 GLN A CA 1
ATOM 1923 C C . GLN A 1 239 ? -4.291 14.282 -9.749 1.00 96.06 239 GLN A C 1
ATOM 1925 O O . GLN A 1 239 ? -4.755 14.281 -8.612 1.00 96.06 239 GLN A O 1
ATOM 1930 N N . PHE A 1 240 ? -3.093 13.774 -10.040 1.00 95.75 240 PHE A N 1
ATOM 1931 C CA . PHE A 1 240 ? -2.191 13.222 -9.033 1.00 95.75 240 PHE A CA 1
ATOM 1932 C C . PHE A 1 240 ? -1.858 14.260 -7.950 1.00 95.75 240 PHE A C 1
ATOM 1934 O O . PHE A 1 240 ? -2.100 14.006 -6.772 1.00 95.75 240 PHE A O 1
ATOM 1941 N N . ILE A 1 241 ? -1.426 15.464 -8.339 1.00 95.00 241 ILE A N 1
ATOM 1942 C CA . ILE A 1 241 ? -1.125 16.556 -7.401 1.00 95.00 241 ILE A CA 1
ATOM 1943 C C . ILE A 1 241 ? -2.363 16.976 -6.605 1.00 95.00 241 ILE A C 1
ATOM 1945 O O . ILE A 1 241 ? -2.272 17.264 -5.408 1.00 95.00 241 ILE A O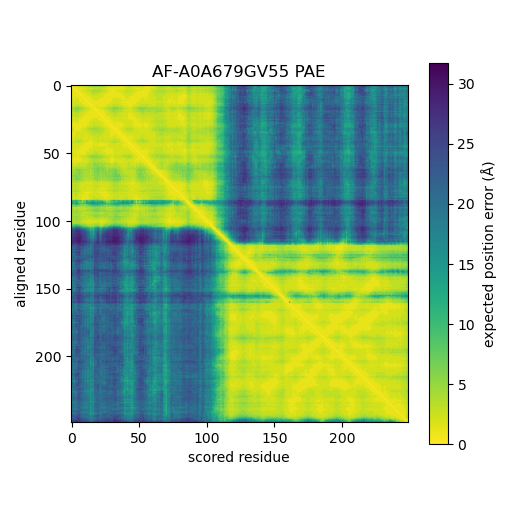 1
ATOM 1949 N N . LYS A 1 242 ? -3.539 17.005 -7.237 1.00 92.06 242 LYS A N 1
ATOM 1950 C CA . LYS A 1 242 ? -4.793 17.286 -6.536 1.00 92.06 242 LYS A CA 1
ATOM 1951 C C . LYS A 1 242 ? -5.085 16.229 -5.466 1.00 92.06 242 LYS A C 1
ATOM 1953 O O . LYS A 1 242 ? -5.350 16.603 -4.328 1.00 92.06 242 LYS A O 1
ATOM 1958 N N . GLU A 1 243 ? -5.005 14.943 -5.809 1.00 90.06 243 GLU A N 1
ATOM 1959 C CA . GLU A 1 243 ? -5.261 13.841 -4.870 1.00 90.06 243 GLU A CA 1
ATOM 1960 C C . GLU A 1 243 ? -4.242 13.827 -3.713 1.00 90.06 243 GLU A C 1
ATOM 1962 O O . GLU A 1 243 ? -4.650 13.636 -2.569 1.00 90.06 243 GLU A O 1
ATOM 1967 N N . ILE A 1 244 ? -2.959 14.126 -3.965 1.00 85.81 244 ILE A N 1
ATOM 1968 C CA . ILE A 1 244 ? -1.939 14.300 -2.910 1.00 85.81 244 ILE A CA 1
ATOM 1969 C C . ILE A 1 244 ? -2.317 15.436 -1.951 1.00 85.81 244 ILE A C 1
ATOM 1971 O O . ILE A 1 244 ? -2.360 15.249 -0.736 1.00 85.81 244 ILE A O 1
ATOM 1975 N N . ASN A 1 245 ? -2.640 16.617 -2.484 1.00 83.88 245 ASN A N 1
ATOM 1976 C CA . ASN A 1 245 ? -2.983 17.772 -1.654 1.00 83.88 245 ASN A CA 1
ATOM 1977 C C . ASN A 1 245 ? -4.290 17.577 -0.872 1.00 83.88 245 ASN A C 1
ATOM 1979 O O . ASN A 1 245 ? -4.428 18.122 0.220 1.00 83.88 245 ASN A O 1
ATOM 1983 N N . ASP A 1 246 ? -5.257 16.842 -1.422 1.00 77.94 246 ASP A N 1
ATOM 1984 C CA . ASP A 1 246 ? -6.516 16.547 -0.737 1.00 77.94 246 ASP A CA 1
ATOM 1985 C C . ASP A 1 246 ? -6.342 15.465 0.341 1.00 77.94 246 ASP A C 1
ATOM 1987 O O . ASP A 1 246 ? -6.972 15.561 1.390 1.00 77.94 246 ASP A O 1
ATOM 1991 N N . ALA A 1 247 ? -5.448 14.493 0.141 1.00 66.31 247 ALA A N 1
ATOM 1992 C CA . ALA A 1 247 ? -5.097 13.493 1.151 1.00 66.31 247 ALA A CA 1
ATOM 1993 C C . ALA A 1 247 ? -4.374 14.101 2.371 1.00 66.31 247 ALA A C 1
ATOM 1995 O O . ALA A 1 247 ? -4.471 13.584 3.488 1.00 66.31 247 ALA A O 1
ATOM 1996 N N . GLU A 1 248 ? -3.651 15.204 2.168 1.00 60.75 248 GLU A N 1
ATOM 1997 C CA . GLU A 1 248 ? -2.945 15.928 3.223 1.00 60.75 248 GLU A CA 1
ATOM 1998 C C . GLU A 1 248 ? -3.805 16.951 3.980 1.00 60.75 248 GLU A C 1
ATOM 2000 O O . GLU A 1 248 ? -3.350 17.440 5.018 1.00 60.75 248 GLU A O 1
ATOM 2005 N N . LYS A 1 249 ? -5.017 17.282 3.516 1.00 46.91 249 LYS A N 1
ATOM 2006 C CA . LYS A 1 249 ? -5.959 18.183 4.210 1.00 46.91 249 LYS A CA 1
ATOM 2007 C C . LYS A 1 249 ? -6.746 17.454 5.283 1.00 46.91 249 LYS A C 1
ATOM 2009 O O . LYS A 1 249 ? -6.687 17.959 6.427 1.00 46.91 249 LYS A O 1
#

pLDDT: mean 89.72, std 11.6, range [42.97, 98.44]

Nearest PDB structures (foldseek):
  7n67-assembly1_B  TM=9.745E-01  e=3.015E-17  Helicobacter canadensis MIT 98-5491
  4zu4-assembly1_B  TM=9.735E-01  e=7.595E-16  Shewanella denitrificans OS217
  4mzu-assembly1_A  TM=9.743E-01  e=1.416E-15  Shewanella denitrificans OS217
  4mzu-assembly1_B  TM=9.543E-01  e=1.067E-15  Shewanella denitrificans OS217
  4mzu-assembly1_F  TM=9.332E-01  e=6.409E-16  Shewanella denitrificans OS217

Mean predicted aligned error: 11.77 Å

Secondary structure (DSSP, 8-state):
-EEEESEEEEEEEE--TT-TTTT-EEEEEEETTT--B----TTEEEEEEE-STT-EEE---SS---GGG---B-TT-TTT------SSPPP--HHHHSPBPTTTS---SS---SS---EEE--EEEETTEEEE---BTTTB-S---EEEEE-SPPTT--EEEEEESS--EEEEEEES-EEEEEE-SS-EEEEEE-STTEEEEE-TT-EEEEE---TT-EEEEEESS---GGGEE--HHHHHHHHHHHT-

InterPro domains:
  IPR000888 dTDP-4-dehydrorhamnose 3,5-epimerase-like [PF00908] (2-102)
  IPR000888 dTDP-4-dehydrorhamnose 3,5-epimerase-like [PTHR21047] (2-111)
  IPR000888 dTDP-4-dehydrorhamnose 3,5-epimerase-like [cd00438] (2-99)
  IPR008894 Sugar 3,4-ketoisomerase QdtA, cupin domain [PF05523] (117-243)
  IPR008894 Sugar 3,4-ketoisomerase QdtA, cupin domain [cd20292] (119-235)
  IPR011051 RmlC-like cupin domain superfamily [SSF51182] (2-105)
  IPR011051 RmlC-like cupin domain superfamily [SSF51182] (118-245)
  IPR014710 RmlC-like jelly roll fold [G3DSA:2.60.120.10] (1-117)
  IPR014710 RmlC-like jelly roll fold [G3DSA:2.60.120.10] (118-249)

Organism: NCBI:txid319939

Sequence (249 aa):
MRVTQGAAFDVAVDIRQGSPTFGQWVGVELSASNLRMLWIPEGFAHGFLALQENTHFSYKTTNFYNKNFERSIKWDDPNIAIDWPFVERPIVNEKDSGAAFLSAQKKSPYPLLKEASKVISLRSIGDDRGRLVAVERGGAVPFDIRRAYYIYDTKSEVARGFHAHRCLQQLAVCVSGKCRIVLDDGRSREEFWLDSPEKALLIESMIWREMHDFSDDCVLLVLASKNYDESDYIRSYDQFIKEINDAEK

Radius of gyration: 22.95 Å; Cα contacts (8 Å, |Δi|>4): 513; chains: 1; bounding box: 53×40×66 Å